Protein AF-A0A972Y959-F1 (afdb_monomer)

Sequence (216 aa):
MSKLRRTAIIASALLSLQPLAFADQSVDIDGTLNKVTIIGSSNTSAKGLLNEADTNIGVVSSTTIRGRTNQTVIVGNNATIASSWLTDANTDIGTIRNSTLNGTTNQTVIVGNNLTRARSIGADAKTKIGTIENSTINGRFDQTIVVGNVVTDARHWFKSATTCIGTIRGQNMGSGGQAVGVGNVSTRTKSGRAFGISTGSIGAKSRSTHIASNGC

Structure (mmCIF, N/CA/C/O backbone):
data_AF-A0A972Y959-F1
#
_entry.id   AF-A0A972Y959-F1
#
loop_
_atom_site.group_PDB
_atom_site.id
_atom_site.type_symbol
_atom_site.label_atom_id
_atom_site.label_alt_id
_atom_site.label_comp_id
_atom_site.label_asym_id
_atom_site.label_entity_id
_atom_site.label_seq_id
_atom_site.pdbx_PDB_ins_code
_atom_site.Cartn_x
_atom_site.Cartn_y
_atom_site.Cartn_z
_atom_site.occupancy
_atom_site.B_iso_or_equiv
_atom_site.auth_seq_id
_atom_site.auth_comp_id
_atom_site.auth_asym_id
_atom_site.auth_atom_id
_atom_site.pdbx_PDB_model_num
ATOM 1 N N . MET A 1 1 ? -19.061 27.395 13.870 1.00 37.16 1 MET A N 1
ATOM 2 C CA . MET A 1 1 ? -19.294 26.035 14.404 1.00 37.16 1 MET A CA 1
ATOM 3 C C . MET A 1 1 ? -20.551 25.457 13.764 1.00 37.16 1 MET A C 1
ATOM 5 O O . MET A 1 1 ? -21.645 25.807 14.180 1.00 37.16 1 MET A O 1
ATOM 9 N N . SER A 1 2 ? -20.416 24.603 12.750 1.00 29.11 2 SER A N 1
ATOM 10 C CA . SER A 1 2 ? -21.527 23.806 12.214 1.00 29.11 2 SER A CA 1
ATOM 11 C C . SER A 1 2 ? -21.128 22.329 12.265 1.00 29.11 2 SER A C 1
ATOM 13 O O . SER A 1 2 ? -20.246 21.874 11.543 1.00 29.11 2 SER A O 1
ATOM 15 N N . LYS A 1 3 ? -21.745 21.586 13.192 1.00 32.22 3 LYS A N 1
ATOM 16 C CA . LYS A 1 3 ? -21.598 20.131 13.324 1.00 32.22 3 LYS A CA 1
ATOM 17 C C . LYS A 1 3 ? -22.309 19.464 12.148 1.00 32.22 3 LYS A C 1
ATOM 19 O O . LYS A 1 3 ? -23.524 19.290 12.168 1.00 32.22 3 LYS A O 1
ATOM 24 N N . LEU A 1 4 ? -21.555 19.094 11.122 1.00 29.42 4 LEU A N 1
ATOM 25 C CA . LEU A 1 4 ? -22.051 18.272 10.026 1.00 29.42 4 LEU A CA 1
ATOM 26 C C . LEU A 1 4 ? -21.968 16.796 10.431 1.00 29.42 4 LEU A C 1
ATOM 28 O O . LEU A 1 4 ? -20.958 16.138 10.219 1.00 29.42 4 LEU A O 1
ATOM 32 N N . ARG A 1 5 ? -23.060 16.259 10.992 1.00 33.66 5 ARG A N 1
ATOM 33 C CA . ARG A 1 5 ? -23.309 14.808 10.992 1.00 33.66 5 ARG A CA 1
ATOM 34 C C . ARG A 1 5 ? -23.582 14.385 9.547 1.00 33.66 5 ARG A C 1
ATOM 36 O O . ARG A 1 5 ? -24.732 14.352 9.120 1.00 33.66 5 ARG A O 1
ATOM 43 N N . ARG A 1 6 ? -22.533 14.142 8.761 1.00 31.77 6 ARG A N 1
ATOM 44 C CA . ARG A 1 6 ? -22.649 13.589 7.407 1.00 31.77 6 ARG A CA 1
ATOM 45 C C . ARG A 1 6 ? -21.965 12.235 7.367 1.00 31.77 6 ARG A C 1
ATOM 47 O O . ARG A 1 6 ? -20.753 12.141 7.515 1.00 31.77 6 ARG A O 1
ATOM 54 N N . THR A 1 7 ? -22.753 11.193 7.133 1.00 32.06 7 THR A N 1
ATOM 55 C CA . THR A 1 7 ? -22.263 9.896 6.672 1.00 32.06 7 THR A CA 1
ATOM 56 C C . THR A 1 7 ? -21.577 10.123 5.322 1.00 32.06 7 THR A C 1
ATOM 58 O O . THR A 1 7 ? -22.242 10.264 4.299 1.00 32.06 7 THR A O 1
ATOM 61 N N . ALA A 1 8 ? -20.252 10.267 5.315 1.00 30.72 8 ALA A N 1
ATOM 62 C CA . ALA A 1 8 ? -19.487 10.499 4.096 1.00 30.72 8 ALA A CA 1
ATOM 63 C C . ALA A 1 8 ? -19.229 9.160 3.389 1.00 30.72 8 ALA A C 1
ATOM 65 O O . ALA A 1 8 ? -18.280 8.446 3.707 1.00 30.72 8 ALA A O 1
ATOM 66 N N . ILE A 1 9 ? -20.087 8.805 2.430 1.00 28.84 9 ILE A N 1
ATOM 67 C CA . ILE A 1 9 ? -19.791 7.752 1.451 1.00 28.84 9 ILE A CA 1
ATOM 68 C C . ILE A 1 9 ? -18.954 8.408 0.348 1.00 28.84 9 ILE A C 1
ATOM 70 O O . ILE A 1 9 ? -19.493 9.029 -0.564 1.00 28.84 9 ILE A O 1
ATOM 74 N N . ILE A 1 10 ? -17.626 8.321 0.449 1.00 35.41 10 ILE A N 1
ATOM 75 C CA . ILE A 1 10 ? -16.727 8.773 -0.621 1.00 35.41 10 ILE A CA 1
ATOM 76 C C . ILE A 1 10 ? -16.604 7.629 -1.635 1.00 35.41 10 ILE A C 1
ATOM 78 O O . ILE A 1 10 ? -15.759 6.746 -1.493 1.00 35.41 10 ILE A O 1
ATOM 82 N N . ALA A 1 11 ? -17.481 7.628 -2.640 1.00 26.08 11 ALA A N 1
ATOM 83 C CA . ALA A 1 11 ? -17.358 6.786 -3.825 1.00 26.08 11 ALA A CA 1
ATOM 84 C C . ALA A 1 11 ? -16.561 7.551 -4.893 1.00 26.08 11 ALA A C 1
ATOM 86 O O . ALA A 1 11 ? -17.093 8.429 -5.566 1.00 26.08 11 ALA A O 1
ATOM 87 N N . SER A 1 12 ? -15.268 7.256 -5.029 1.00 39.72 12 SER A N 1
ATOM 88 C CA . SER A 1 12 ? -14.435 7.824 -6.095 1.00 39.72 12 SER A CA 1
ATOM 89 C C . SER A 1 12 ? -14.448 6.887 -7.305 1.00 39.72 12 SER A C 1
ATOM 91 O O . SER A 1 12 ? -13.739 5.883 -7.314 1.00 39.72 12 SER A O 1
ATOM 93 N N . ALA A 1 13 ? -15.250 7.205 -8.324 1.00 26.48 13 ALA A N 1
ATOM 94 C CA . ALA A 1 13 ? -15.073 6.664 -9.670 1.00 26.48 13 ALA A CA 1
ATOM 95 C C . ALA A 1 13 ? -14.021 7.527 -10.388 1.00 26.48 13 ALA A C 1
ATOM 97 O O . ALA A 1 13 ? -14.195 8.738 -10.512 1.00 26.48 13 ALA A O 1
ATOM 98 N N . LEU A 1 14 ? -12.897 6.928 -10.788 1.00 32.88 14 LEU A N 1
ATOM 99 C CA . LEU A 1 14 ? -11.770 7.649 -11.383 1.00 32.88 14 LEU A CA 1
ATOM 100 C C . LEU A 1 14 ? -12.067 7.957 -12.863 1.00 32.88 14 LEU A C 1
ATOM 102 O O . LEU A 1 14 ? -11.997 7.068 -13.709 1.00 32.88 14 LEU A O 1
ATOM 106 N N . LEU A 1 15 ? -12.383 9.214 -13.180 1.00 29.30 15 LEU A N 1
ATOM 107 C CA . LEU A 1 15 ? -12.209 9.771 -14.524 1.00 29.30 15 LEU A CA 1
ATOM 108 C C . LEU A 1 15 ? -10.807 10.383 -14.591 1.00 29.30 15 LEU A C 1
ATOM 110 O O . LEU A 1 15 ? -10.416 11.163 -13.725 1.00 29.30 15 LEU A O 1
ATOM 114 N N . SER A 1 16 ? -10.036 9.985 -15.598 1.00 42.28 16 SER A N 1
ATOM 115 C CA . SER A 1 16 ? -8.674 10.450 -15.851 1.00 42.28 16 SER A CA 1
ATOM 116 C C . SER A 1 16 ? -8.633 11.959 -16.109 1.00 42.28 16 SER A C 1
ATOM 118 O O . SER A 1 16 ? -9.006 12.381 -17.199 1.00 42.28 16 SER A O 1
ATOM 120 N N . LEU A 1 17 ? -8.147 12.760 -15.159 1.00 27.69 17 LEU A N 1
ATOM 121 C CA . LEU A 1 17 ? -7.708 14.144 -15.376 1.00 27.69 17 LEU A CA 1
ATOM 122 C C . LEU A 1 17 ? -6.740 14.578 -14.259 1.00 27.69 17 LEU A C 1
ATOM 124 O O . LEU A 1 17 ? -7.047 14.381 -13.092 1.00 27.69 17 LEU A O 1
ATOM 128 N N . GLN A 1 18 ? -5.590 15.116 -14.695 1.00 28.62 18 GLN A N 1
ATOM 129 C CA . GLN A 1 18 ? -4.592 16.031 -14.093 1.00 28.62 18 GLN A CA 1
ATOM 130 C C . GLN A 1 18 ? -4.471 16.171 -12.551 1.00 28.62 18 GLN A C 1
ATOM 132 O O . GLN A 1 18 ? -5.470 16.171 -11.840 1.00 28.62 18 GLN A O 1
ATOM 137 N N . PRO A 1 19 ? -3.248 16.391 -12.012 1.00 33.16 19 PRO A N 1
ATOM 138 C CA . PRO A 1 19 ? -3.028 16.563 -10.577 1.00 33.16 19 PRO A CA 1
ATOM 139 C C . PRO A 1 19 ? -3.692 17.853 -10.076 1.00 33.16 19 PRO A C 1
ATOM 141 O O . PRO A 1 19 ? -3.133 18.945 -10.144 1.00 33.16 19 PRO A O 1
ATOM 144 N N . LEU A 1 20 ? -4.909 17.721 -9.556 1.00 29.53 20 LEU A N 1
ATOM 145 C CA . LEU A 1 20 ? -5.524 18.727 -8.706 1.00 29.53 20 LEU A CA 1
ATOM 146 C C . LEU A 1 20 ? -4.767 18.709 -7.377 1.00 29.53 20 LEU A C 1
ATOM 148 O O . LEU A 1 20 ? -4.815 17.727 -6.634 1.00 29.53 20 LEU A O 1
ATOM 152 N N . ALA A 1 21 ? -4.052 19.794 -7.087 1.00 2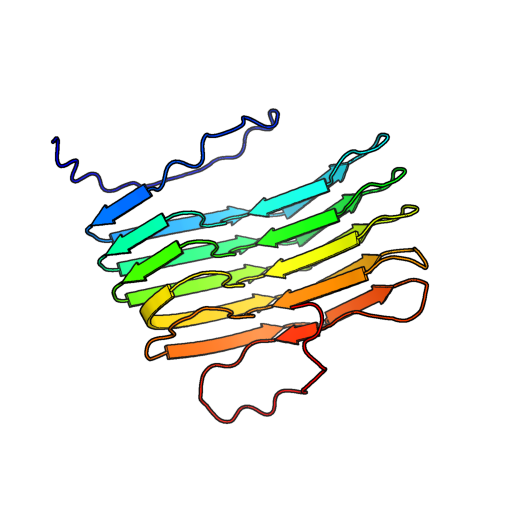8.86 21 ALA A N 1
ATOM 153 C CA . ALA A 1 21 ? -3.529 20.066 -5.759 1.00 28.86 21 ALA A CA 1
ATOM 154 C C . ALA A 1 21 ? -4.721 20.284 -4.815 1.00 28.86 21 ALA A C 1
ATOM 156 O O . ALA A 1 21 ? -5.231 21.394 -4.666 1.00 28.86 21 ALA A O 1
ATOM 157 N N . PHE A 1 22 ? -5.211 19.205 -4.209 1.00 37.06 22 PHE A N 1
ATOM 158 C CA . PHE A 1 22 ? -6.104 19.313 -3.068 1.00 37.06 22 PHE A CA 1
ATOM 159 C C . PHE A 1 22 ? -5.264 19.836 -1.905 1.00 37.06 22 PHE A C 1
ATOM 161 O O . PHE A 1 22 ? -4.300 19.188 -1.498 1.00 37.06 22 PHE A O 1
ATOM 168 N N . ALA A 1 23 ? -5.605 21.021 -1.394 1.00 33.03 23 ALA A N 1
ATOM 169 C CA . ALA A 1 23 ? -5.133 21.449 -0.086 1.00 33.03 23 ALA A CA 1
ATOM 170 C C . ALA A 1 23 ? -5.357 20.290 0.896 1.00 33.03 23 ALA A C 1
ATOM 172 O O . ALA A 1 23 ? -6.438 19.696 0.889 1.00 33.03 23 ALA A O 1
ATOM 173 N N . ASP A 1 24 ? -4.332 19.956 1.682 1.00 42.16 24 ASP A N 1
ATOM 174 C CA . ASP A 1 24 ? -4.338 18.888 2.687 1.00 42.16 24 ASP A CA 1
ATOM 175 C C . ASP A 1 24 ? -5.314 19.266 3.814 1.00 42.16 24 ASP A C 1
ATOM 177 O O . ASP A 1 24 ? -4.938 19.717 4.894 1.00 42.16 24 ASP A O 1
ATOM 181 N N . GLN A 1 25 ? -6.612 19.218 3.515 1.00 55.91 25 GLN A N 1
ATOM 182 C CA . GLN A 1 25 ? -7.664 19.445 4.485 1.00 55.91 25 GLN A CA 1
ATOM 183 C C . GLN A 1 25 ? -7.759 18.191 5.332 1.00 55.91 25 GLN A C 1
ATOM 185 O O . GLN A 1 25 ? -8.144 17.124 4.847 1.00 55.91 25 GLN A O 1
ATOM 190 N N . SER A 1 26 ? -7.418 18.335 6.609 1.00 65.44 26 SER A N 1
ATOM 191 C CA . SER A 1 26 ? -7.663 17.275 7.565 1.00 65.44 26 SER A CA 1
ATOM 192 C C . SER A 1 26 ? -9.166 17.022 7.660 1.00 65.44 26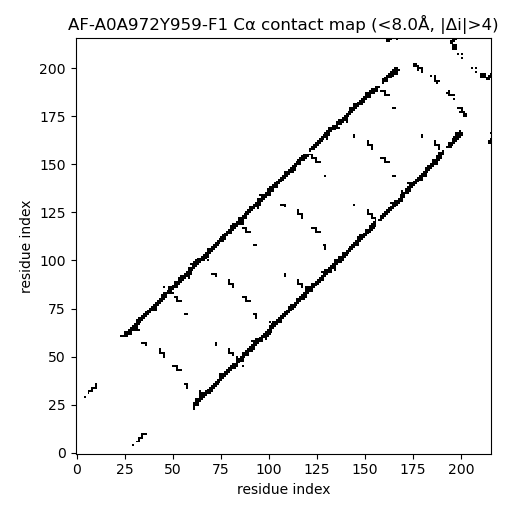 SER A C 1
ATOM 194 O O . SER A 1 26 ? -9.967 17.929 7.896 1.00 65.44 26 SER A O 1
ATOM 196 N N . VAL A 1 27 ? -9.563 15.774 7.424 1.00 80.12 27 VAL A N 1
ATOM 197 C CA . VAL A 1 27 ? -10.962 15.353 7.533 1.00 80.12 27 VAL A CA 1
ATOM 198 C C . VAL A 1 27 ? -11.159 14.753 8.915 1.00 80.12 27 VAL A C 1
ATOM 200 O O . VAL A 1 27 ? -10.460 13.806 9.272 1.00 80.12 27 VAL A O 1
ATOM 203 N N . ASP A 1 28 ? -12.101 15.295 9.687 1.00 85.50 28 ASP A N 1
ATOM 204 C CA . ASP A 1 28 ? -12.493 14.744 10.986 1.00 85.50 28 ASP A CA 1
ATOM 205 C C . ASP A 1 28 ? -13.853 14.042 10.881 1.00 85.50 28 ASP A C 1
ATOM 207 O O . ASP A 1 28 ? -14.823 14.605 10.363 1.00 85.50 28 ASP A O 1
ATOM 211 N N . ILE A 1 29 ? -13.916 12.795 11.343 1.00 84.00 29 ILE A N 1
ATOM 212 C CA . ILE A 1 29 ? -15.098 11.936 11.278 1.00 84.00 29 ILE A CA 1
ATOM 213 C C . ILE A 1 29 ? -15.419 11.434 12.684 1.00 84.00 29 ILE A C 1
ATOM 215 O O . ILE A 1 29 ? -14.795 10.497 13.181 1.00 84.00 29 ILE A O 1
ATOM 219 N N . ASP A 1 30 ? -16.461 11.998 13.289 1.00 85.88 30 ASP A N 1
ATOM 220 C CA . ASP A 1 30 ? -17.045 11.486 14.530 1.00 85.88 30 ASP A CA 1
ATOM 221 C C . ASP A 1 30 ? -18.157 10.474 14.191 1.00 85.88 30 ASP A C 1
ATOM 223 O O . ASP A 1 30 ? -19.322 10.837 13.999 1.00 85.88 30 ASP A O 1
ATOM 227 N N . GLY A 1 31 ? -17.801 9.191 14.061 1.00 85.44 31 GLY A N 1
ATOM 228 C CA . GLY A 1 31 ? -18.740 8.131 13.692 1.00 85.44 31 GLY A CA 1
ATOM 229 C C . GLY A 1 31 ? -18.107 6.942 12.967 1.00 85.44 31 GLY A C 1
ATOM 230 O O . GLY A 1 31 ? -17.039 6.458 13.335 1.00 85.44 31 GLY A O 1
ATOM 231 N N . THR A 1 32 ? -18.812 6.414 11.960 1.00 84.69 32 THR A N 1
ATOM 232 C CA . THR A 1 32 ? -18.346 5.266 11.165 1.00 84.69 32 THR A CA 1
ATOM 233 C C . THR A 1 32 ? -17.901 5.701 9.771 1.00 84.69 32 THR A C 1
ATOM 235 O O . THR A 1 32 ? -18.695 6.283 9.033 1.00 84.69 32 THR A O 1
ATOM 238 N N . LEU A 1 33 ? -16.672 5.353 9.385 1.00 86.50 33 LEU A N 1
ATOM 239 C CA . LEU A 1 33 ? -16.196 5.409 8.004 1.00 86.50 33 LEU A CA 1
ATOM 240 C C . LEU A 1 33 ? -16.269 4.016 7.373 1.00 86.50 33 LEU A C 1
ATOM 242 O O . LEU A 1 33 ? -15.617 3.085 7.843 1.00 86.50 33 LEU A O 1
ATOM 246 N N . ASN A 1 34 ? -16.993 3.901 6.261 1.00 88.25 34 ASN A N 1
ATOM 247 C CA . ASN A 1 34 ? -16.981 2.722 5.397 1.00 88.25 34 ASN A CA 1
ATOM 248 C C . ASN A 1 34 ? -16.434 3.120 4.025 1.00 88.25 34 ASN A C 1
ATOM 250 O O . ASN A 1 34 ? -17.099 3.840 3.281 1.00 88.25 34 ASN A O 1
ATOM 254 N N . LYS A 1 35 ? -15.231 2.655 3.684 1.00 86.69 35 LYS A N 1
ATOM 255 C CA . LYS A 1 35 ? -14.586 2.923 2.395 1.00 86.69 35 LYS A CA 1
ATOM 256 C C . LYS A 1 35 ? -14.405 1.624 1.625 1.00 86.69 35 LYS A C 1
ATOM 258 O O . LYS A 1 35 ? -13.694 0.732 2.080 1.00 86.69 35 LYS A O 1
ATOM 263 N N . VAL A 1 36 ? -15.015 1.546 0.447 1.00 85.81 36 VAL A N 1
ATOM 264 C CA . VAL A 1 36 ? -14.896 0.399 -0.459 1.00 85.81 36 VAL A CA 1
ATOM 265 C C . VAL A 1 36 ? -14.296 0.874 -1.777 1.00 85.81 36 VAL A C 1
ATOM 267 O O . VAL A 1 36 ? -14.751 1.854 -2.361 1.00 85.81 36 VAL A O 1
ATOM 270 N N . THR A 1 37 ? -13.250 0.200 -2.241 1.00 86.94 37 THR A N 1
ATOM 271 C CA . THR A 1 37 ? -12.600 0.470 -3.526 1.00 86.94 37 THR A CA 1
ATOM 272 C C . THR A 1 37 ? -12.402 -0.849 -4.254 1.00 86.94 37 THR A C 1
ATOM 274 O O . THR A 1 37 ? -11.735 -1.736 -3.731 1.00 86.94 37 THR A O 1
ATOM 277 N N . ILE A 1 38 ? -12.984 -0.984 -5.446 1.00 84.62 38 ILE A N 1
ATOM 278 C CA . ILE A 1 38 ? -12.884 -2.192 -6.271 1.00 84.62 38 ILE A CA 1
ATOM 279 C C . ILE A 1 38 ? -12.407 -1.782 -7.662 1.00 84.62 38 ILE A C 1
ATOM 281 O O . ILE A 1 38 ? -13.046 -0.961 -8.316 1.00 84.62 38 ILE A O 1
ATOM 285 N N . ILE A 1 39 ? -11.282 -2.343 -8.103 1.00 82.44 39 ILE A N 1
ATOM 286 C CA . ILE A 1 39 ? -10.671 -2.065 -9.406 1.00 82.44 39 ILE A CA 1
ATOM 287 C C . ILE A 1 39 ? -10.301 -3.389 -10.077 1.00 82.44 39 ILE A C 1
ATOM 289 O O . ILE A 1 39 ? -9.566 -4.194 -9.513 1.00 82.44 39 ILE A O 1
ATOM 293 N N . GLY A 1 40 ? -10.782 -3.618 -11.302 1.00 79.56 40 GLY A N 1
ATOM 294 C CA . GLY A 1 40 ? -10.501 -4.853 -12.041 1.00 79.56 40 GLY A CA 1
ATOM 295 C C . GLY A 1 40 ? -9.028 -4.987 -12.431 1.00 79.56 40 GLY A C 1
ATOM 296 O O . GLY A 1 40 ? -8.380 -5.980 -12.125 1.00 79.56 40 GLY A O 1
ATOM 297 N N . SER A 1 41 ? -8.461 -3.985 -13.092 1.00 81.06 41 SER A N 1
ATOM 298 C CA . SER A 1 41 ? -7.018 -3.870 -13.312 1.00 81.06 41 SER A CA 1
ATOM 299 C C . SER A 1 41 ? -6.652 -2.406 -13.491 1.00 81.06 41 SER A C 1
ATOM 301 O O . SER A 1 41 ? -7.489 -1.606 -13.903 1.00 81.06 41 SER A O 1
ATOM 303 N N . SER A 1 42 ? -5.413 -2.059 -13.167 1.00 81.62 42 SER A N 1
ATOM 304 C CA . SER A 1 42 ? -4.899 -0.697 -13.285 1.00 81.62 42 SER A CA 1
ATOM 305 C C . SER A 1 42 ? -3.540 -0.703 -13.973 1.00 81.62 42 SER A C 1
ATOM 307 O O . SER A 1 42 ? -2.724 -1.605 -13.765 1.00 81.62 42 SER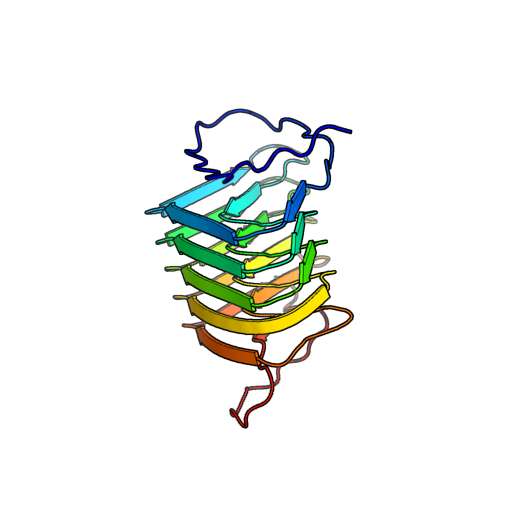 A O 1
ATOM 309 N N . ASN A 1 43 ? -3.313 0.298 -14.817 1.00 82.88 43 ASN A N 1
ATOM 310 C CA . ASN A 1 43 ? -2.043 0.506 -15.489 1.00 82.88 43 ASN A CA 1
ATOM 311 C C . ASN A 1 43 ? -1.722 2.000 -15.514 1.00 82.88 43 ASN A C 1
ATOM 313 O O . ASN A 1 43 ? -2.419 2.777 -16.165 1.00 82.88 43 ASN A O 1
ATOM 317 N N . THR A 1 44 ? -0.657 2.372 -14.816 1.00 84.00 44 THR A N 1
ATOM 318 C CA . THR A 1 44 ? -0.151 3.738 -14.742 1.00 84.00 44 THR A CA 1
ATOM 319 C C . THR A 1 44 ? 1.210 3.782 -15.405 1.00 84.00 44 THR A C 1
ATOM 321 O O . THR A 1 44 ? 2.111 3.007 -15.073 1.00 84.00 44 THR A O 1
ATOM 324 N N . SER A 1 45 ? 1.388 4.714 -16.336 1.00 83.19 45 SER A N 1
ATOM 325 C CA . SER A 1 45 ? 2.671 4.899 -16.999 1.00 83.19 45 SER A CA 1
ATOM 326 C C . SER A 1 45 ? 3.021 6.367 -17.145 1.00 83.19 45 SER A C 1
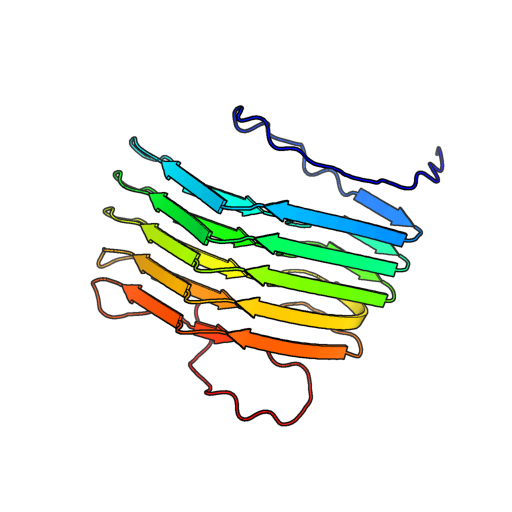ATOM 328 O O . SER A 1 45 ? 2.188 7.142 -17.610 1.00 83.19 45 SER A O 1
ATOM 330 N N . ALA A 1 46 ? 4.268 6.714 -16.840 1.00 77.38 46 ALA A N 1
ATOM 331 C CA . ALA A 1 46 ? 4.816 8.041 -17.088 1.00 77.38 46 ALA A CA 1
ATOM 332 C C . ALA A 1 46 ? 5.910 7.990 -18.163 1.00 77.38 46 ALA A C 1
ATOM 334 O O . ALA A 1 46 ? 6.785 7.111 -18.170 1.00 77.38 46 ALA A O 1
ATOM 335 N N . LYS A 1 47 ? 5.842 8.957 -19.083 1.00 69.38 47 LYS A N 1
ATOM 336 C CA . LYS A 1 47 ? 6.843 9.228 -20.121 1.00 69.38 47 LYS A CA 1
ATOM 337 C C . LYS A 1 47 ? 7.174 10.724 -20.112 1.00 69.38 47 LYS A C 1
ATOM 339 O O . LYS A 1 47 ? 6.279 11.533 -19.895 1.00 69.38 47 LYS A O 1
ATOM 344 N N . GLY A 1 48 ? 8.430 11.087 -20.352 1.00 58.22 48 GLY A N 1
ATOM 345 C CA . GLY A 1 48 ? 8.930 12.468 -20.290 1.00 58.22 48 GLY A CA 1
ATOM 346 C C . GLY A 1 48 ? 9.908 12.710 -19.134 1.00 58.22 48 GLY A C 1
ATOM 347 O O . GLY A 1 48 ? 9.962 11.936 -18.182 1.00 58.22 48 GLY A O 1
ATOM 348 N N . LEU A 1 49 ? 10.736 13.746 -19.267 1.00 64.81 49 LEU A N 1
ATOM 349 C CA . LEU A 1 49 ? 11.772 14.114 -18.298 1.00 64.81 49 LEU A CA 1
ATOM 350 C C . LEU A 1 49 ? 11.125 14.590 -16.984 1.00 64.81 49 LEU A C 1
ATOM 352 O O . LEU A 1 49 ? 10.251 15.448 -17.042 1.00 64.81 49 LEU A O 1
ATOM 356 N N . LEU A 1 50 ? 11.571 14.060 -15.835 1.00 67.69 50 LEU A N 1
ATOM 357 C CA . LEU A 1 50 ? 11.115 14.464 -14.488 1.00 67.69 50 LEU A CA 1
ATOM 358 C C . LEU A 1 50 ? 9.613 14.237 -14.195 1.00 67.69 50 LEU A C 1
ATOM 360 O O . LEU A 1 50 ? 9.024 14.956 -13.395 1.00 67.69 50 LEU A O 1
ATOM 364 N N . ASN A 1 51 ? 8.983 13.245 -14.831 1.00 70.00 51 ASN A N 1
ATOM 365 C CA . ASN A 1 51 ? 7.598 12.848 -14.540 1.00 70.00 51 ASN A CA 1
ATOM 366 C C . ASN A 1 51 ? 7.529 11.663 -13.569 1.00 70.00 51 ASN A C 1
ATOM 368 O O . ASN A 1 51 ? 8.332 10.749 -13.665 1.00 70.00 51 ASN A O 1
ATOM 372 N N . GLU A 1 52 ? 6.520 11.594 -12.709 1.00 81.50 52 GLU A N 1
ATOM 373 C CA . GLU A 1 52 ? 6.340 10.470 -11.777 1.00 81.50 52 GLU A CA 1
ATOM 374 C C . GLU A 1 52 ? 5.184 9.568 -12.225 1.00 81.50 52 GLU A C 1
ATOM 376 O O . GLU A 1 52 ? 4.166 10.035 -12.746 1.00 81.50 52 GLU A O 1
ATOM 381 N N . ALA A 1 53 ? 5.357 8.251 -12.082 1.00 84.12 53 ALA A N 1
ATOM 382 C CA . ALA A 1 53 ? 4.282 7.285 -12.278 1.00 84.12 53 ALA A CA 1
ATOM 383 C C . ALA A 1 53 ? 3.751 6.857 -10.911 1.00 84.12 53 ALA A C 1
ATOM 385 O O . ALA A 1 53 ? 4.307 5.947 -10.297 1.00 84.12 53 ALA A O 1
ATOM 386 N N . ASP A 1 54 ? 2.653 7.472 -10.476 1.00 86.75 54 ASP A N 1
ATOM 387 C CA . ASP A 1 54 ? 2.066 7.205 -9.165 1.00 86.75 54 ASP A CA 1
ATOM 388 C C . ASP A 1 54 ? 0.692 6.551 -9.269 1.00 86.75 54 ASP A C 1
ATOM 390 O O . ASP A 1 54 ? -0.265 7.114 -9.804 1.00 86.75 54 ASP A O 1
ATOM 394 N N . THR A 1 55 ? 0.572 5.366 -8.681 1.00 86.06 55 THR A N 1
ATOM 395 C CA . THR A 1 55 ? -0.704 4.679 -8.500 1.00 86.06 55 THR A CA 1
ATOM 396 C C . THR A 1 55 ? -1.116 4.757 -7.040 1.00 86.06 55 THR A C 1
ATOM 398 O O . THR A 1 55 ? -0.494 4.130 -6.190 1.00 86.06 55 THR A O 1
ATOM 401 N N . ASN A 1 56 ? -2.206 5.468 -6.754 1.00 90.19 56 ASN A N 1
ATOM 402 C CA . ASN A 1 56 ? -2.785 5.584 -5.416 1.00 90.19 56 ASN A CA 1
ATOM 403 C C . ASN A 1 56 ? -4.210 5.018 -5.417 1.00 90.19 56 ASN A C 1
ATOM 405 O O . ASN A 1 56 ? -5.137 5.661 -5.907 1.00 90.19 56 ASN A O 1
ATOM 409 N N . ILE A 1 57 ? -4.409 3.817 -4.868 1.00 86.75 57 ILE A N 1
ATOM 410 C CA . ILE A 1 57 ? -5.711 3.135 -4.871 1.00 86.75 57 ILE A CA 1
ATOM 411 C C . ILE A 1 57 ? -6.200 2.931 -3.445 1.00 86.75 57 ILE A C 1
ATOM 413 O O . ILE A 1 57 ? -5.552 2.284 -2.627 1.00 86.75 57 ILE A O 1
ATOM 417 N N . GLY A 1 58 ? -7.387 3.455 -3.145 1.00 87.50 58 GLY A N 1
ATOM 418 C CA . GLY A 1 58 ? -8.027 3.251 -1.848 1.00 87.50 58 GLY A CA 1
ATOM 419 C C . GLY A 1 58 ? -7.289 3.903 -0.675 1.00 87.50 58 GLY A C 1
ATOM 420 O O . GLY A 1 58 ? -7.658 3.634 0.460 1.00 87.50 58 GLY A O 1
ATOM 421 N N . VAL A 1 59 ? -6.302 4.768 -0.925 1.00 87.00 59 VAL A N 1
ATOM 422 C CA . VAL A 1 59 ? -5.472 5.425 0.098 1.00 87.00 59 VAL A CA 1
ATOM 423 C C . VAL A 1 59 ? -6.318 6.282 1.041 1.00 87.00 59 VAL A C 1
ATOM 425 O O . VAL A 1 59 ? -7.237 6.979 0.605 1.00 87.00 59 VAL A O 1
ATOM 428 N N . VAL A 1 60 ? -6.024 6.228 2.337 1.00 86.38 60 VAL A N 1
ATOM 429 C CA . VAL A 1 60 ? -6.556 7.140 3.359 1.00 86.38 60 VAL A CA 1
ATOM 430 C C . VAL A 1 60 ? -5.400 8.003 3.851 1.00 86.38 60 VAL A C 1
ATOM 432 O O . VAL A 1 60 ? -4.357 7.481 4.235 1.00 86.38 60 VAL A O 1
ATOM 435 N N . SER A 1 61 ? -5.568 9.321 3.817 1.00 88.75 61 SER A N 1
ATOM 436 C CA . SER A 1 61 ? -4.544 10.264 4.264 1.00 88.75 61 SER A CA 1
ATOM 437 C C . SER A 1 61 ? -5.143 11.354 5.120 1.00 88.75 61 SER A C 1
ATOM 439 O O . SER A 1 61 ? -6.285 11.745 4.884 1.00 88.75 61 SER A O 1
ATOM 441 N N . SER A 1 62 ? -4.347 11.873 6.056 1.00 87.00 62 SER A N 1
ATOM 442 C CA . SER A 1 62 ? -4.635 13.131 6.755 1.00 87.00 62 SER A CA 1
ATOM 443 C C . SER A 1 62 ? -6.023 13.134 7.407 1.00 87.00 62 SER A C 1
ATOM 445 O O . SER A 1 62 ? -6.719 14.144 7.436 1.00 87.00 62 SER A O 1
ATOM 447 N N . THR A 1 63 ? -6.473 11.972 7.888 1.00 83.19 63 THR A N 1
ATOM 448 C CA . THR A 1 63 ? -7.835 11.783 8.398 1.00 83.19 63 THR A CA 1
ATOM 449 C C . THR A 1 63 ? -7.796 11.484 9.891 1.00 83.19 63 THR A C 1
ATOM 451 O O . THR A 1 63 ? -7.033 10.630 10.343 1.00 83.19 63 THR A O 1
ATOM 454 N N . THR A 1 64 ? -8.646 12.153 10.664 1.00 88.88 64 THR A N 1
ATOM 455 C CA . THR A 1 64 ? -8.955 11.773 12.045 1.00 88.88 64 THR A CA 1
ATOM 456 C C . THR A 1 64 ? -10.322 11.105 12.082 1.00 88.88 64 THR A C 1
ATOM 458 O O . THR A 1 64 ? -11.290 11.625 11.539 1.00 88.88 64 THR A O 1
ATOM 461 N N . ILE A 1 65 ? -10.405 9.926 12.693 1.00 85.38 65 ILE A N 1
ATOM 462 C CA . ILE A 1 65 ? -11.652 9.170 12.823 1.00 85.38 65 ILE A CA 1
ATOM 463 C C . ILE A 1 65 ? -11.827 8.785 14.283 1.00 85.38 65 ILE A C 1
ATOM 465 O O . ILE A 1 65 ? -10.944 8.163 14.873 1.00 85.38 65 ILE A O 1
ATOM 469 N N . ARG A 1 66 ? -12.976 9.131 14.862 1.00 88.19 66 ARG A N 1
ATOM 470 C CA . ARG A 1 66 ? -13.397 8.719 16.203 1.00 88.19 66 ARG A CA 1
ATOM 471 C C . ARG A 1 66 ? -14.620 7.818 16.082 1.00 88.19 66 ARG A C 1
ATOM 473 O O . ARG A 1 66 ? -15.734 8.293 15.880 1.00 88.19 66 ARG A O 1
ATOM 480 N N . GLY A 1 67 ? -14.410 6.511 16.190 1.00 88.00 67 GLY A N 1
ATOM 481 C CA . GLY A 1 67 ? -15.455 5.498 16.093 1.00 88.00 67 GLY A CA 1
ATOM 482 C C . GLY A 1 67 ? -14.990 4.257 15.336 1.00 88.00 67 GLY A C 1
ATOM 483 O O . GLY A 1 67 ? -14.016 3.612 15.726 1.00 88.00 67 GLY A O 1
ATOM 484 N N . ARG A 1 68 ? -15.716 3.872 14.284 1.00 87.19 68 ARG A N 1
ATOM 485 C CA . ARG A 1 68 ? -15.420 2.654 13.516 1.00 87.19 68 ARG A CA 1
ATOM 486 C C . ARG A 1 68 ? -14.906 2.986 12.121 1.00 87.19 68 ARG A C 1
ATOM 488 O O . ARG A 1 68 ? -15.539 3.735 11.392 1.00 87.19 68 ARG A O 1
ATOM 495 N N . THR A 1 69 ? -13.828 2.337 11.710 1.00 88.88 69 THR A N 1
ATOM 496 C CA . THR A 1 69 ? -13.315 2.393 10.340 1.00 88.88 69 THR A CA 1
ATOM 497 C C . THR A 1 69 ? -13.383 1.006 9.725 1.00 88.88 69 THR A C 1
ATOM 499 O O . THR A 1 69 ? -12.841 0.054 10.280 1.00 88.88 69 THR A O 1
ATOM 502 N N . ASN A 1 70 ? -14.033 0.880 8.573 1.00 90.62 70 ASN A N 1
ATOM 503 C CA . ASN A 1 70 ? -13.959 -0.303 7.726 1.00 90.62 70 ASN A CA 1
ATOM 504 C C . ASN A 1 70 ? -13.448 0.125 6.349 1.00 90.62 70 ASN A C 1
ATOM 506 O O . ASN A 1 70 ? -14.109 0.885 5.640 1.00 90.62 70 ASN A O 1
ATOM 510 N N . GLN A 1 71 ? -12.280 -0.372 5.965 1.00 91.56 71 GLN A N 1
ATOM 511 C CA . GLN A 1 71 ? -11.700 -0.141 4.650 1.00 91.56 71 GLN A CA 1
ATOM 512 C C . GLN A 1 71 ? -11.581 -1.472 3.917 1.00 91.56 71 GLN A C 1
ATOM 514 O O . GLN A 1 71 ? -10.989 -2.421 4.425 1.00 91.56 71 GLN A O 1
ATOM 519 N N . THR A 1 72 ? -12.134 -1.546 2.715 1.00 91.81 72 THR A N 1
ATOM 520 C CA . THR A 1 72 ? -12.007 -2.702 1.826 1.00 91.81 72 THR A CA 1
ATOM 521 C C . THR A 1 72 ? -11.471 -2.233 0.486 1.00 91.81 72 THR A C 1
ATOM 523 O O . THR A 1 72 ? -12.088 -1.400 -0.177 1.00 91.81 72 THR A O 1
ATOM 526 N N . VAL A 1 73 ? -10.316 -2.755 0.090 1.00 91.81 73 VAL A N 1
ATOM 527 C CA . VAL A 1 73 ? -9.676 -2.452 -1.190 1.00 91.81 73 VAL A CA 1
ATOM 528 C C . VAL A 1 73 ? -9.438 -3.758 -1.925 1.00 91.81 73 VAL A C 1
ATOM 530 O O . VAL A 1 73 ? -8.732 -4.627 -1.426 1.00 91.81 73 VAL A O 1
ATOM 533 N N . ILE A 1 74 ? -10.034 -3.896 -3.103 1.00 88.25 74 ILE A N 1
ATOM 534 C CA . ILE A 1 74 ? -9.882 -5.059 -3.970 1.00 88.25 74 ILE A CA 1
ATOM 535 C C . ILE A 1 74 ? -9.364 -4.564 -5.312 1.00 88.25 74 ILE A C 1
ATOM 537 O O . ILE A 1 74 ? -10.010 -3.764 -5.985 1.00 88.25 74 ILE A O 1
ATOM 541 N N . VAL A 1 75 ? -8.190 -5.036 -5.700 1.00 86.81 75 VAL A N 1
ATOM 542 C CA . VAL A 1 75 ? -7.559 -4.719 -6.977 1.00 86.81 75 VAL A CA 1
ATOM 543 C C . VAL A 1 75 ? -7.225 -6.034 -7.659 1.00 86.81 75 VAL A C 1
ATOM 545 O O . VAL A 1 75 ? -6.657 -6.919 -7.026 1.00 86.81 75 VAL A O 1
ATOM 548 N N . GLY A 1 76 ? -7.550 -6.193 -8.939 1.00 87.38 76 GLY A N 1
ATOM 549 C CA . GLY A 1 76 ? -6.973 -7.286 -9.720 1.00 87.38 76 GLY A CA 1
ATOM 550 C C . GLY A 1 76 ? -5.500 -7.005 -10.018 1.00 87.38 76 GLY A C 1
ATOM 551 O O . GLY A 1 76 ? -4.714 -6.724 -9.113 1.00 87.38 76 GLY A O 1
ATOM 552 N N . ASN A 1 77 ? -5.088 -7.083 -11.280 1.00 88.75 77 ASN A N 1
ATOM 553 C CA . ASN A 1 77 ? -3.686 -6.838 -11.617 1.00 88.75 77 ASN A CA 1
ATOM 554 C C . ASN A 1 77 ? -3.377 -5.336 -11.666 1.00 88.75 77 ASN A C 1
ATOM 556 O O . ASN A 1 77 ? -4.149 -4.548 -12.213 1.00 88.75 77 ASN A O 1
ATOM 560 N N . ASN A 1 78 ? -2.221 -4.944 -11.135 1.00 89.31 78 ASN A N 1
ATOM 561 C CA . ASN A 1 78 ? -1.737 -3.570 -11.179 1.00 89.31 78 ASN A CA 1
ATOM 562 C C . ASN A 1 78 ? -0.339 -3.487 -11.794 1.00 89.31 78 ASN A C 1
ATOM 564 O O . ASN A 1 78 ? 0.552 -4.255 -11.428 1.00 89.31 78 ASN A O 1
ATOM 568 N N . ALA A 1 79 ? -0.136 -2.503 -12.667 1.00 88.62 79 ALA A N 1
ATOM 569 C CA . ALA A 1 79 ? 1.171 -2.152 -13.197 1.00 88.62 79 ALA A CA 1
ATOM 570 C C . ALA A 1 79 ? 1.422 -0.642 -13.086 1.00 88.62 79 ALA A C 1
ATOM 572 O O . ALA A 1 79 ? 0.621 0.157 -13.559 1.00 88.62 79 ALA A O 1
ATOM 573 N N . THR A 1 80 ? 2.565 -0.262 -12.523 1.00 87.12 80 THR A N 1
ATOM 574 C CA . THR A 1 80 ? 3.041 1.122 -12.453 1.00 87.12 80 THR A CA 1
ATOM 575 C C . THR A 1 80 ? 4.436 1.192 -13.053 1.00 87.12 80 THR A C 1
ATOM 577 O O . THR A 1 80 ? 5.364 0.542 -12.564 1.00 87.12 80 THR A O 1
ATOM 580 N N . ILE A 1 81 ? 4.593 1.917 -14.159 1.00 87.06 81 ILE A N 1
ATOM 581 C CA . ILE A 1 81 ? 5.829 1.898 -14.945 1.00 87.06 81 ILE A CA 1
ATOM 582 C C . ILE A 1 81 ? 6.299 3.317 -15.270 1.00 87.06 81 ILE A C 1
ATOM 584 O O . ILE A 1 81 ? 5.680 4.030 -16.058 1.00 87.06 81 ILE A O 1
ATOM 588 N N . ALA A 1 82 ? 7.480 3.668 -14.770 1.00 83.88 82 ALA A N 1
ATOM 589 C CA . ALA A 1 82 ? 8.209 4.870 -15.156 1.00 83.88 82 ALA A CA 1
ATOM 590 C C . ALA A 1 82 ? 9.361 4.499 -16.103 1.00 83.88 82 ALA A C 1
ATOM 592 O O . ALA A 1 82 ? 10.160 3.597 -15.823 1.00 83.88 82 ALA A O 1
ATOM 593 N N . SER A 1 83 ? 9.415 5.137 -17.277 1.00 79.75 83 SER A N 1
ATOM 594 C CA . SER A 1 83 ? 10.353 4.760 -18.354 1.00 79.75 83 SER A CA 1
ATOM 595 C C . SER A 1 83 ? 11.235 5.904 -18.868 1.00 79.75 83 SER A C 1
ATOM 597 O O . SER A 1 83 ? 11.806 5.770 -19.945 1.00 79.75 83 SER A O 1
ATOM 599 N N . SER A 1 84 ? 1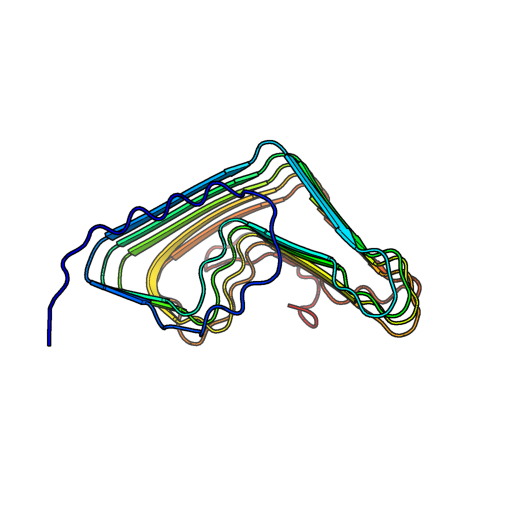1.340 7.033 -18.161 1.00 70.44 84 SER A N 1
ATOM 600 C CA . SER A 1 84 ? 12.026 8.250 -18.654 1.00 70.44 84 SER A CA 1
ATOM 601 C C . SER A 1 84 ? 13.056 8.805 -17.673 1.00 70.44 84 SER A C 1
ATOM 603 O O . SER A 1 84 ? 13.049 8.421 -16.516 1.00 70.44 84 SER A O 1
ATOM 605 N N . TRP A 1 85 ? 13.984 9.665 -18.096 1.00 67.69 85 TRP A N 1
ATOM 606 C CA . TRP A 1 85 ? 15.101 10.149 -17.258 1.00 67.69 85 TRP A CA 1
ATOM 607 C C . TRP A 1 85 ? 14.629 10.783 -15.938 1.00 67.69 85 TRP A C 1
ATOM 609 O O . TRP A 1 85 ? 13.776 11.667 -15.979 1.00 67.69 85 TRP A O 1
ATOM 619 N N . LEU A 1 86 ? 15.190 10.328 -14.802 1.00 69.00 86 LEU A N 1
ATOM 620 C CA . LEU A 1 86 ? 14.883 10.829 -13.452 1.00 69.00 86 LEU A CA 1
ATOM 621 C C . LEU A 1 86 ? 13.384 10.725 -13.090 1.00 69.00 86 LEU A C 1
ATOM 623 O O . LEU A 1 86 ? 12.770 11.723 -12.733 1.00 69.00 86 LEU A O 1
ATOM 627 N N . THR A 1 87 ? 12.782 9.537 -13.253 1.00 72.62 87 THR A N 1
ATOM 628 C CA . THR A 1 87 ? 11.334 9.318 -13.036 1.00 72.62 87 THR A CA 1
ATOM 629 C C . THR A 1 87 ? 11.033 8.162 -12.097 1.00 72.62 87 THR A C 1
ATOM 631 O O . THR A 1 87 ? 11.346 7.017 -12.425 1.00 72.62 87 THR A O 1
ATOM 634 N N . ASP A 1 88 ? 10.378 8.440 -10.974 1.00 84.62 88 ASP A N 1
ATOM 635 C CA . ASP A 1 88 ? 10.035 7.423 -9.981 1.00 84.62 88 ASP A CA 1
ATOM 636 C C . ASP A 1 88 ? 8.754 6.666 -10.350 1.00 84.62 88 ASP A C 1
ATOM 638 O O . ASP A 1 88 ? 7.880 7.161 -11.070 1.00 84.62 88 ASP A O 1
ATOM 642 N N . ALA A 1 89 ? 8.661 5.426 -9.871 1.00 85.00 89 ALA A N 1
ATOM 643 C CA . ALA A 1 89 ? 7.462 4.604 -9.986 1.00 85.00 89 ALA A CA 1
ATOM 644 C C . ALA A 1 89 ? 6.978 4.208 -8.591 1.00 85.00 89 ALA A C 1
ATOM 646 O O . ALA A 1 89 ? 7.632 3.400 -7.924 1.00 85.00 89 ALA A O 1
ATOM 647 N N . ASN A 1 90 ? 5.815 4.712 -8.179 1.00 89.69 90 ASN A N 1
ATOM 648 C CA . ASN A 1 90 ? 5.257 4.447 -6.858 1.00 89.69 90 ASN A CA 1
ATOM 649 C C . ASN A 1 90 ? 3.866 3.825 -6.948 1.00 89.69 90 ASN A C 1
ATOM 651 O O . ASN A 1 90 ? 2.991 4.270 -7.689 1.00 89.69 90 ASN A O 1
ATOM 655 N N . THR A 1 91 ? 3.642 2.793 -6.148 1.00 89.44 91 THR A N 1
ATOM 656 C CA . THR A 1 91 ? 2.351 2.126 -6.024 1.00 89.44 91 THR A CA 1
ATOM 657 C C . THR A 1 91 ? 1.958 2.045 -4.563 1.00 89.44 91 THR A C 1
ATOM 659 O O . THR A 1 91 ? 2.593 1.319 -3.806 1.00 89.44 91 THR A O 1
ATOM 662 N N . ASP A 1 92 ? 0.857 2.695 -4.211 1.00 92.19 92 ASP A N 1
ATOM 663 C CA . ASP A 1 92 ? 0.245 2.674 -2.890 1.00 92.19 92 ASP A CA 1
ATOM 664 C C . ASP A 1 92 ? -1.187 2.128 -3.005 1.00 92.19 92 ASP A C 1
ATOM 666 O O . ASP A 1 92 ? -2.071 2.747 -3.604 1.00 92.19 92 ASP A O 1
ATOM 670 N N . ILE 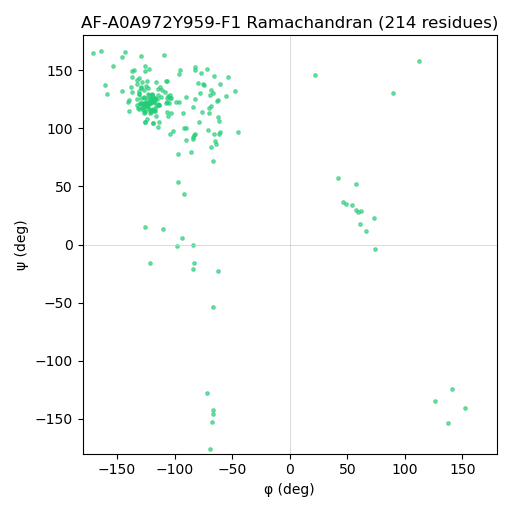A 1 93 ? -1.438 0.953 -2.424 1.00 91.94 93 ILE A N 1
ATOM 671 C CA . ILE A 1 93 ? -2.758 0.306 -2.438 1.00 91.94 93 ILE A CA 1
ATOM 672 C C . ILE A 1 93 ? -3.233 0.063 -1.012 1.00 91.94 93 ILE A C 1
ATOM 674 O O . ILE A 1 93 ? -2.587 -0.640 -0.239 1.00 91.94 93 ILE A O 1
ATOM 678 N N . GLY A 1 94 ? -4.389 0.627 -0.667 1.00 91.00 94 GLY A N 1
ATOM 679 C CA . GLY A 1 94 ? -4.977 0.496 0.663 1.00 91.00 94 GLY A CA 1
ATOM 680 C C . GLY A 1 94 ? -4.063 1.026 1.764 1.00 91.00 94 GLY A C 1
ATOM 681 O O . GLY A 1 94 ? -4.103 0.525 2.879 1.00 91.00 94 GLY A O 1
ATOM 682 N N . THR A 1 95 ? -3.205 1.998 1.465 1.00 90.62 95 THR A N 1
ATOM 683 C CA . THR A 1 95 ? -2.324 2.587 2.472 1.00 90.62 95 THR A CA 1
ATOM 684 C C . THR A 1 95 ? -3.101 3.563 3.357 1.00 90.62 95 THR A C 1
ATOM 686 O O . THR A 1 95 ? -4.058 4.207 2.913 1.00 90.62 95 THR A O 1
ATOM 689 N N . ILE A 1 96 ? -2.709 3.655 4.626 1.00 88.12 96 ILE A N 1
ATOM 690 C CA . ILE A 1 96 ? -3.188 4.666 5.574 1.00 88.12 96 ILE A CA 1
ATOM 691 C C . ILE A 1 96 ? -1.978 5.496 5.997 1.00 88.12 96 ILE A C 1
ATOM 693 O O . ILE A 1 96 ? -0.978 4.943 6.456 1.00 88.12 96 ILE A O 1
ATOM 697 N N . ARG A 1 97 ? -2.047 6.818 5.844 1.00 90.50 97 ARG A N 1
ATOM 698 C CA . ARG A 1 97 ? -0.939 7.721 6.181 1.00 90.50 97 ARG A CA 1
ATOM 699 C C . ARG A 1 97 ? -1.392 8.977 6.908 1.00 90.50 97 ARG A C 1
ATOM 701 O O . ARG A 1 97 ? -2.500 9.455 6.675 1.00 90.50 97 ARG A O 1
ATOM 708 N N . ASN A 1 98 ? -0.537 9.517 7.775 1.00 89.62 98 ASN A N 1
ATOM 709 C CA . ASN A 1 98 ? -0.769 10.779 8.493 1.00 89.62 98 ASN A CA 1
ATOM 710 C C . ASN A 1 98 ? -2.156 10.850 9.162 1.00 89.62 98 ASN A C 1
ATOM 712 O O . ASN A 1 98 ? -2.809 11.889 9.146 1.00 89.62 98 ASN A O 1
ATOM 716 N N . SER A 1 99 ? -2.662 9.722 9.663 1.00 88.00 99 SER A N 1
ATOM 717 C CA . SER A 1 99 ? -4.050 9.598 10.112 1.00 88.00 99 SER A CA 1
ATOM 718 C C . SER A 1 99 ? -4.126 9.181 11.576 1.00 88.00 99 SER A C 1
ATOM 720 O O . SER A 1 99 ? -3.251 8.488 12.093 1.00 88.00 99 SER A O 1
ATOM 722 N N . THR A 1 100 ? -5.195 9.586 12.254 1.00 90.50 100 THR A N 1
ATOM 723 C CA . THR A 1 100 ? -5.481 9.180 13.633 1.00 90.50 100 THR A CA 1
ATOM 724 C C . THR A 1 100 ? -6.785 8.399 13.665 1.00 90.50 100 THR A C 1
ATOM 726 O O . THR A 1 100 ? -7.844 8.938 13.360 1.00 90.50 100 THR A O 1
ATOM 729 N N . LEU A 1 1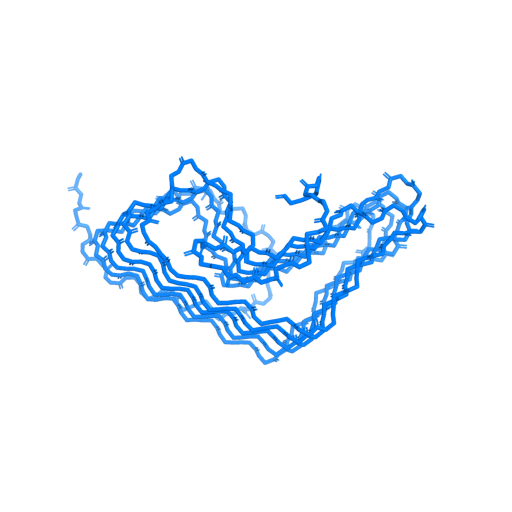01 ? -6.717 7.129 14.050 1.00 88.25 101 LEU A N 1
ATOM 730 C CA . LEU A 1 101 ? -7.861 6.228 14.130 1.00 88.25 101 LEU A CA 1
ATOM 731 C C . LEU A 1 101 ? -8.111 5.875 15.596 1.00 88.25 101 LEU A C 1
ATOM 733 O O . LEU A 1 101 ? -7.378 5.092 16.193 1.00 88.25 101 LEU A O 1
ATOM 737 N N . ASN A 1 102 ? -9.149 6.461 16.178 1.00 89.12 102 ASN A N 1
ATOM 738 C CA . ASN A 1 102 ? -9.555 6.234 17.559 1.00 89.12 102 ASN A CA 1
ATOM 739 C C . ASN A 1 102 ? -10.811 5.352 17.574 1.00 89.12 102 ASN A C 1
ATOM 741 O O . ASN A 1 102 ? -11.882 5.803 17.173 1.00 89.12 102 ASN A O 1
ATOM 745 N N . GLY A 1 103 ? -10.696 4.109 18.038 1.00 88.69 103 GLY A N 1
ATOM 746 C CA . GLY A 1 103 ? -11.792 3.142 18.117 1.00 88.69 103 GLY A CA 1
ATOM 747 C C . GLY A 1 103 ? -11.467 1.819 17.422 1.00 88.69 103 GLY A C 1
ATOM 748 O O . GLY A 1 103 ? -10.402 1.254 17.642 1.00 88.69 103 GLY A O 1
ATOM 749 N N . THR A 1 104 ? -12.395 1.274 16.631 1.00 89.75 104 THR A N 1
ATOM 750 C CA . THR A 1 104 ? -12.191 -0.017 15.940 1.00 89.75 104 THR A CA 1
ATOM 751 C C . THR A 1 104 ? -11.887 0.204 14.469 1.00 89.75 104 THR A C 1
ATOM 753 O O . THR A 1 104 ? -12.686 0.815 13.765 1.00 89.75 104 THR A O 1
ATOM 756 N N . THR A 1 105 ? -10.786 -0.349 13.980 1.00 89.94 105 THR A N 1
ATOM 757 C CA . THR A 1 105 ? -10.385 -0.269 12.575 1.00 89.94 105 THR A CA 1
ATOM 758 C C . THR A 1 105 ? -10.243 -1.665 11.993 1.00 89.94 105 THR A C 1
ATOM 760 O O . THR A 1 105 ? -9.484 -2.476 12.510 1.00 89.94 105 THR A O 1
ATOM 763 N N . ASN A 1 106 ? -10.948 -1.920 10.894 1.00 91.50 106 ASN A N 1
ATOM 764 C CA . ASN A 1 106 ? -10.814 -3.128 10.094 1.00 91.50 106 ASN A CA 1
ATOM 765 C C . ASN A 1 106 ? -10.348 -2.738 8.700 1.00 91.50 106 ASN A C 1
ATOM 767 O O . ASN A 1 106 ? -10.989 -1.921 8.031 1.00 91.50 106 ASN A O 1
ATOM 771 N N . GLN A 1 107 ? -9.260 -3.342 8.251 1.00 91.81 107 GLN A N 1
ATOM 772 C CA . GLN A 1 107 ? -8.731 -3.126 6.919 1.00 91.81 107 GLN A CA 1
ATOM 773 C C . GLN A 1 107 ? -8.608 -4.457 6.181 1.00 91.81 107 GLN A C 1
ATOM 775 O O . GLN A 1 107 ? -7.977 -5.396 6.652 1.00 91.81 107 GLN A O 1
ATOM 780 N N . THR A 1 108 ? -9.205 -4.530 4.999 1.00 92.69 108 THR A N 1
ATOM 781 C CA . THR A 1 108 ? -9.071 -5.662 4.083 1.00 92.69 108 THR A CA 1
ATOM 782 C C . THR A 1 108 ? -8.491 -5.167 2.769 1.00 92.69 108 THR A C 1
ATOM 784 O O . THR A 1 108 ? -9.071 -4.285 2.134 1.00 92.69 108 THR A O 1
ATOM 787 N N . VAL A 1 109 ? -7.352 -5.721 2.363 1.00 93.25 109 VAL A N 1
ATOM 788 C CA . VAL A 1 109 ? -6.687 -5.386 1.100 1.00 93.25 109 VAL A CA 1
ATOM 789 C C . VAL A 1 109 ? -6.420 -6.668 0.325 1.00 93.25 109 VAL A C 1
ATOM 791 O O . VAL A 1 109 ? -5.659 -7.520 0.770 1.00 93.25 109 VAL A O 1
ATOM 794 N N . ILE A 1 110 ? -7.047 -6.805 -0.837 1.00 90.44 110 ILE A N 1
ATOM 795 C CA . ILE A 1 110 ? -6.853 -7.932 -1.747 1.00 90.44 110 ILE A CA 1
ATOM 796 C C . ILE A 1 110 ? -6.301 -7.377 -3.052 1.00 90.44 110 ILE A C 1
ATOM 798 O O . ILE A 1 110 ? -6.910 -6.504 -3.666 1.00 90.44 110 ILE A O 1
ATOM 802 N N . VAL A 1 111 ? -5.143 -7.869 -3.470 1.00 89.44 111 VAL A N 1
ATOM 803 C CA . VAL A 1 111 ? -4.473 -7.442 -4.697 1.00 89.44 111 VAL A CA 1
ATOM 804 C C . VAL A 1 111 ? -4.113 -8.675 -5.514 1.00 89.44 111 VAL A C 1
ATOM 806 O O . VAL A 1 111 ? -3.591 -9.650 -4.976 1.00 89.44 111 VAL A O 1
ATOM 809 N N . GLY A 1 112 ? -4.371 -8.636 -6.820 1.00 89.12 112 GLY A N 1
ATOM 810 C CA . GLY A 1 112 ? -3.840 -9.608 -7.771 1.00 89.12 112 GLY A CA 1
ATOM 811 C C . GLY A 1 112 ? -2.319 -9.485 -7.904 1.00 89.12 112 GLY A C 1
ATOM 812 O O . GLY A 1 112 ? -1.597 -9.235 -6.938 1.00 89.12 112 GLY A O 1
ATOM 813 N N . ASN A 1 113 ? -1.794 -9.652 -9.115 1.00 90.12 113 ASN A N 1
ATOM 814 C CA . ASN A 1 113 ? -0.371 -9.417 -9.337 1.00 90.12 113 ASN A CA 1
ATOM 815 C C . ASN A 1 113 ? -0.075 -7.914 -9.369 1.00 90.12 113 ASN A C 1
ATOM 817 O O . ASN A 1 113 ? -0.801 -7.141 -9.995 1.00 90.12 113 ASN A O 1
ATOM 821 N N . ASN A 1 114 ? 1.022 -7.509 -8.739 1.00 91.38 114 ASN A N 1
ATOM 822 C CA . ASN A 1 114 ? 1.485 -6.133 -8.696 1.00 91.38 114 ASN A CA 1
ATOM 823 C C . ASN A 1 114 ? 2.879 -6.010 -9.318 1.00 91.38 114 ASN A C 1
ATOM 825 O O . ASN A 1 114 ? 3.800 -6.751 -8.970 1.00 91.38 114 ASN A O 1
ATOM 829 N N . LEU A 1 115 ? 3.034 -5.059 -10.232 1.00 91.44 115 LEU A N 1
ATOM 830 C CA . LEU A 1 115 ? 4.308 -4.699 -10.833 1.00 91.44 115 LEU A CA 1
ATOM 831 C C . LEU A 1 115 ? 4.547 -3.200 -10.672 1.00 91.44 115 LEU A C 1
ATOM 833 O O . LEU A 1 115 ? 3.822 -2.399 -11.251 1.00 91.44 115 LEU A O 1
ATOM 837 N N . THR A 1 116 ? 5.636 -2.832 -10.011 1.00 90.06 116 THR A N 1
ATOM 838 C CA . THR A 1 116 ? 6.154 -1.464 -9.980 1.00 90.06 116 THR A CA 1
ATOM 839 C C . THR A 1 116 ? 7.548 -1.456 -10.582 1.00 90.06 116 THR A C 1
ATOM 841 O O . THR A 1 116 ? 8.429 -2.211 -10.163 1.00 90.06 116 THR A O 1
ATOM 844 N N . ARG A 1 117 ? 7.771 -0.640 -11.612 1.00 88.75 117 ARG A N 1
ATOM 845 C CA . ARG A 1 117 ? 9.055 -0.624 -12.311 1.00 88.75 117 ARG A CA 1
ATOM 846 C C . ARG A 1 117 ? 9.496 0.775 -12.698 1.00 88.75 117 ARG A C 1
ATOM 848 O O . ARG A 1 117 ? 8.857 1.418 -13.525 1.00 88.75 117 ARG A O 1
ATOM 855 N N . ALA A 1 118 ? 10.680 1.141 -12.227 1.00 85.94 118 ALA A N 1
ATOM 856 C CA . ALA A 1 118 ? 11.426 2.298 -12.685 1.00 85.94 118 ALA A CA 1
ATOM 857 C C . ALA A 1 118 ? 12.571 1.846 -13.606 1.00 85.94 118 ALA A C 1
ATOM 859 O O . ALA A 1 118 ? 13.509 1.152 -13.198 1.00 85.94 118 ALA A O 1
ATOM 860 N N . ARG A 1 119 ? 12.494 2.195 -14.897 1.00 75.81 119 ARG A N 1
ATOM 861 C CA . ARG A 1 119 ? 13.478 1.771 -15.917 1.00 75.81 119 ARG A CA 1
ATOM 862 C C . ARG A 1 119 ? 14.609 2.772 -16.145 1.00 75.81 119 ARG A C 1
ATOM 864 O O . ARG A 1 119 ? 15.407 2.565 -17.056 1.00 75.81 119 ARG A O 1
ATOM 871 N N . SER A 1 120 ? 14.667 3.836 -15.358 1.00 67.19 120 SER A N 1
ATOM 872 C CA . SER A 1 120 ? 15.456 5.016 -15.682 1.00 67.19 120 SER A CA 1
ATOM 873 C C . SER A 1 120 ? 16.707 5.234 -14.832 1.00 67.19 120 SER A C 1
ATOM 875 O O . SER A 1 120 ? 16.851 4.678 -13.745 1.00 67.19 120 SER A O 1
ATOM 877 N N . ILE A 1 121 ? 17.596 6.089 -15.345 1.00 65.12 121 ILE A N 1
ATOM 878 C CA . ILE A 1 121 ? 18.717 6.692 -14.628 1.00 65.12 121 ILE A CA 1
ATOM 879 C C . ILE A 1 121 ? 18.166 7.558 -13.494 1.00 65.12 121 ILE A C 1
ATOM 881 O O . ILE A 1 121 ? 17.375 8.468 -13.732 1.00 65.12 121 ILE A O 1
ATOM 885 N N . GLY A 1 122 ? 18.607 7.263 -12.270 1.00 62.47 122 GLY A N 1
ATOM 886 C CA . GLY A 1 122 ? 18.283 8.058 -11.084 1.00 62.47 122 GLY A CA 1
ATOM 887 C C . GLY A 1 122 ? 16.848 7.920 -10.567 1.00 62.47 122 GLY A C 1
ATOM 888 O O . GLY A 1 122 ? 16.406 8.812 -9.857 1.00 62.47 122 GLY A O 1
ATOM 889 N N . ALA A 1 123 ? 16.159 6.820 -10.876 1.00 70.12 123 ALA A N 1
ATOM 890 C CA . ALA A 1 123 ? 14.787 6.576 -10.444 1.00 70.12 123 ALA A CA 1
ATOM 891 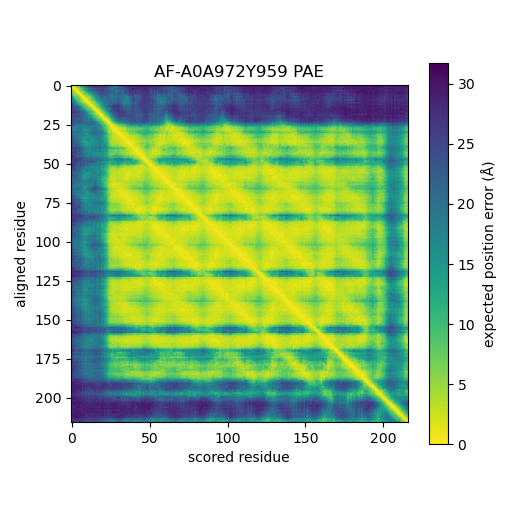C C . ALA A 1 123 ? 14.643 5.502 -9.353 1.00 70.12 123 ALA A C 1
ATOM 893 O O . ALA A 1 123 ? 15.289 4.451 -9.430 1.00 70.12 123 ALA A O 1
ATOM 894 N N . ASP A 1 124 ? 13.751 5.746 -8.398 1.00 84.06 124 ASP A N 1
ATOM 895 C CA . ASP A 1 124 ? 13.326 4.829 -7.343 1.00 84.06 124 ASP A CA 1
ATOM 896 C C . ASP A 1 124 ? 12.034 4.083 -7.736 1.00 84.06 124 ASP A C 1
ATOM 898 O O . ASP A 1 124 ? 11.197 4.568 -8.503 1.00 84.06 124 ASP A O 1
ATOM 902 N N . ALA A 1 125 ? 11.880 2.856 -7.230 1.00 85.88 125 ALA A N 1
ATOM 903 C CA . ALA A 1 125 ? 10.657 2.071 -7.397 1.00 85.88 125 ALA A CA 1
ATOM 904 C C . ALA A 1 125 ? 10.118 1.643 -6.033 1.00 85.88 125 ALA A C 1
ATOM 906 O O . ALA A 1 125 ? 10.808 0.949 -5.277 1.00 85.88 125 ALA A O 1
ATOM 907 N N . LYS A 1 126 ? 8.871 2.005 -5.726 1.00 89.00 126 LYS A N 1
ATOM 908 C CA . LYS A 1 126 ? 8.272 1.733 -4.419 1.00 89.00 126 LYS A CA 1
ATOM 909 C C . LYS A 1 126 ? 6.898 1.098 -4.530 1.00 89.00 126 LYS A C 1
ATOM 911 O O . LYS A 1 126 ? 6.010 1.621 -5.189 1.00 89.00 126 LYS A O 1
ATOM 916 N N . THR A 1 127 ? 6.709 -0.006 -3.819 1.00 90.25 127 THR A N 1
ATOM 917 C CA . THR A 1 127 ? 5.403 -0.654 -3.679 1.00 90.25 127 THR A CA 1
ATOM 918 C C . THR A 1 127 ? 5.019 -0.715 -2.211 1.00 90.25 127 THR A C 1
ATOM 920 O O . THR A 1 127 ? 5.760 -1.274 -1.403 1.00 90.25 127 THR A O 1
ATOM 923 N N . LYS A 1 128 ? 3.841 -0.197 -1.873 1.00 91.75 128 LYS A N 1
ATOM 924 C CA . LYS A 1 128 ? 3.217 -0.313 -0.560 1.00 91.75 128 LYS A CA 1
ATOM 925 C C . LYS A 1 128 ? 1.804 -0.856 -0.688 1.00 91.75 128 LYS A C 1
ATOM 927 O O . LYS A 1 128 ? 0.969 -0.310 -1.409 1.00 91.75 128 LYS A O 1
ATOM 932 N N . ILE A 1 129 ? 1.518 -1.932 0.033 1.00 91.25 129 ILE A N 1
ATOM 933 C CA . ILE A 1 129 ? 0.197 -2.563 0.030 1.00 91.25 129 ILE A CA 1
ATOM 934 C C . ILE A 1 129 ? -0.258 -2.761 1.469 1.00 91.25 129 ILE A C 1
ATOM 936 O O . ILE A 1 129 ? 0.421 -3.426 2.249 1.00 91.25 129 ILE A O 1
ATOM 940 N N . GLY A 1 130 ? -1.398 -2.168 1.824 1.00 89.88 130 GLY A N 1
ATOM 941 C CA . GLY A 1 130 ? -1.962 -2.237 3.172 1.00 89.88 130 GLY A CA 1
ATOM 942 C C . GLY A 1 130 ? -1.009 -1.714 4.248 1.00 89.88 130 GLY A C 1
ATOM 943 O O . GLY A 1 130 ? -1.005 -2.211 5.369 1.00 89.88 130 GLY A O 1
ATOM 944 N N . THR A 1 131 ? -0.137 -0.765 3.909 1.00 89.25 131 THR A N 1
ATOM 945 C CA . THR A 1 131 ? 0.783 -0.186 4.888 1.00 89.25 131 THR A CA 1
ATOM 946 C C . THR A 1 131 ? 0.097 0.897 5.704 1.00 89.25 131 THR A C 1
ATOM 948 O O . THR A 1 131 ? -0.766 1.620 5.201 1.00 89.25 131 THR A O 1
ATOM 951 N N . ILE A 1 132 ? 0.538 1.056 6.945 1.00 86.06 132 ILE A N 1
ATOM 952 C CA . ILE A 1 132 ? 0.154 2.160 7.818 1.00 86.06 132 ILE A CA 1
ATOM 953 C C . ILE A 1 132 ? 1.418 2.928 8.175 1.00 86.06 132 ILE A C 1
ATOM 955 O O . ILE A 1 132 ? 2.371 2.332 8.667 1.00 86.06 132 ILE A O 1
ATOM 959 N N . GLU A 1 133 ? 1.438 4.234 7.937 1.00 87.00 133 GLU A N 1
ATOM 960 C CA . GLU A 1 133 ? 2.620 5.068 8.166 1.00 87.00 133 GLU A CA 1
ATOM 961 C C . GLU A 1 133 ? 2.252 6.390 8.830 1.00 87.00 133 GLU A C 1
ATOM 963 O O . GLU A 1 133 ? 1.205 6.969 8.538 1.00 87.00 133 GLU A O 1
ATOM 968 N N . ASN A 1 134 ? 3.117 6.883 9.720 1.00 87.12 134 ASN A N 1
ATOM 969 C CA . ASN A 1 134 ? 2.938 8.160 10.424 1.00 87.12 134 ASN A CA 1
ATOM 970 C C . ASN A 1 134 ? 1.521 8.329 10.990 1.00 87.12 134 ASN A C 1
ATOM 972 O O . ASN A 1 134 ? 0.933 9.406 10.939 1.00 87.12 134 ASN A O 1
ATOM 976 N N . SER A 1 135 ? 0.943 7.227 11.457 1.00 85.75 135 SER A N 1
ATOM 977 C CA . SER A 1 135 ? -0.446 7.172 11.887 1.00 85.75 135 SER A CA 1
ATOM 978 C C . SER A 1 135 ? -0.529 6.631 13.303 1.00 85.75 135 SER A C 1
ATOM 980 O O . SER A 1 135 ? 0.334 5.876 13.756 1.00 85.75 135 SER A O 1
ATOM 982 N N . THR A 1 136 ? -1.586 7.022 13.995 1.00 87.50 136 THR A N 1
ATOM 983 C CA . THR A 1 136 ? -1.864 6.615 15.369 1.00 87.50 136 THR A CA 1
ATOM 984 C C . THR A 1 136 ? -3.138 5.794 15.373 1.00 87.50 136 THR A C 1
ATOM 986 O O . THR A 1 136 ? -4.165 6.264 14.885 1.00 87.50 136 THR A O 1
ATOM 989 N N . ILE A 1 137 ? -3.086 4.579 15.920 1.00 83.75 137 ILE A N 1
ATOM 990 C CA . ILE A 1 137 ? -4.265 3.724 16.055 1.00 83.75 137 ILE A CA 1
ATOM 991 C C . ILE A 1 137 ? -4.501 3.455 17.535 1.00 83.75 137 ILE A C 1
ATOM 993 O O . ILE A 1 137 ? -3.818 2.641 18.151 1.00 83.75 137 ILE A O 1
ATOM 997 N N . ASN A 1 138 ? -5.501 4.127 18.095 1.00 86.44 138 ASN A N 1
ATOM 998 C CA . ASN A 1 138 ? -5.893 3.991 19.490 1.00 86.44 138 ASN A CA 1
ATOM 999 C C . ASN A 1 138 ? -7.176 3.159 19.575 1.00 86.44 138 ASN A C 1
ATOM 1001 O O . ASN A 1 138 ? -8.280 3.683 19.433 1.00 86.44 138 ASN A O 1
ATOM 1005 N N . GLY A 1 139 ? -7.034 1.855 19.801 1.00 85.06 139 GLY A N 1
ATOM 1006 C CA . GLY A 1 139 ? -8.153 0.922 19.952 1.00 85.06 139 GLY A CA 1
ATOM 1007 C C . GLY A 1 139 ? -7.917 -0.392 19.212 1.00 85.06 139 GLY A C 1
ATOM 1008 O O . GLY A 1 139 ? -6.772 -0.797 19.038 1.00 85.06 139 GLY A O 1
ATOM 1009 N N . ARG A 1 140 ? -8.981 -1.091 18.807 1.00 86.25 140 ARG A N 1
ATOM 1010 C CA . ARG A 1 140 ? -8.846 -2.393 18.138 1.00 86.25 140 ARG A CA 1
ATOM 1011 C C . ARG A 1 140 ? -8.452 -2.205 16.674 1.00 86.25 140 ARG A C 1
ATOM 1013 O O . ARG A 1 140 ? -9.133 -1.475 15.954 1.00 86.25 140 ARG A O 1
ATOM 1020 N N . PHE A 1 141 ? -7.422 -2.911 16.221 1.00 87.25 141 PHE A N 1
ATOM 1021 C CA . PHE A 1 141 ? -7.013 -2.938 14.818 1.00 87.25 141 PHE A CA 1
ATOM 1022 C C . PHE A 1 141 ? -6.960 -4.361 14.266 1.00 87.25 141 PHE A C 1
ATOM 1024 O O . PHE A 1 141 ? -6.205 -5.192 14.759 1.00 87.25 141 PHE A O 1
ATOM 1031 N N . ASP A 1 142 ? -7.719 -4.627 13.211 1.00 88.06 142 ASP A N 1
ATOM 1032 C CA . ASP A 1 142 ? -7.674 -5.891 12.489 1.00 88.06 142 ASP A CA 1
ATOM 1033 C C . ASP A 1 142 ? -7.358 -5.651 11.016 1.00 88.06 142 ASP A C 1
ATOM 1035 O O . ASP A 1 142 ? -7.996 -4.835 10.345 1.00 88.06 142 ASP A O 1
ATOM 1039 N N . GLN A 1 143 ? -6.368 -6.375 10.502 1.00 88.31 143 GLN A N 1
ATOM 1040 C CA . GLN A 1 143 ? -5.951 -6.259 9.112 1.00 88.31 143 GLN A CA 1
ATOM 1041 C C . GLN A 1 143 ? -5.848 -7.622 8.446 1.00 88.31 143 GLN A C 1
ATOM 1043 O O . GLN A 1 143 ? -5.217 -8.540 8.965 1.00 88.31 143 GLN A O 1
ATOM 1048 N N . THR A 1 144 ? -6.436 -7.719 7.259 1.00 87.94 144 THR A N 1
ATOM 1049 C CA . THR A 1 144 ? -6.278 -8.851 6.351 1.00 87.94 144 THR A CA 1
ATOM 1050 C C . THR A 1 144 ? -5.719 -8.354 5.030 1.00 87.94 144 THR A C 1
ATOM 1052 O O . THR A 1 144 ? -6.326 -7.511 4.369 1.00 87.94 144 THR A O 1
ATOM 1055 N N . ILE A 1 145 ? -4.566 -8.884 4.638 1.00 88.12 145 ILE A N 1
ATOM 1056 C CA . ILE A 1 145 ? -3.940 -8.591 3.354 1.00 88.12 145 ILE A CA 1
ATOM 1057 C C . ILE A 1 145 ? -3.748 -9.893 2.592 1.00 88.12 145 ILE A C 1
ATOM 1059 O O . ILE A 1 145 ? -3.160 -10.836 3.115 1.00 88.12 145 ILE A O 1
ATOM 1063 N N . VAL A 1 146 ? -4.202 -9.917 1.343 1.00 86.75 146 VAL A N 1
ATOM 1064 C CA . VAL A 1 146 ? -3.933 -10.995 0.392 1.00 86.75 146 VAL A CA 1
ATOM 1065 C C . VAL A 1 146 ? -3.366 -10.380 -0.874 1.00 86.75 146 VAL A C 1
ATOM 1067 O O . VAL A 1 146 ? -4.011 -9.542 -1.498 1.00 86.75 146 VAL A O 1
ATOM 1070 N N . VAL A 1 147 ? -2.163 -10.786 -1.262 1.00 87.06 147 VAL A N 1
ATOM 1071 C CA . VAL A 1 147 ? -1.522 -10.299 -2.486 1.00 87.06 147 VAL A CA 1
ATOM 1072 C C . VAL A 1 147 ? -1.064 -11.470 -3.338 1.00 87.06 147 VAL A C 1
ATOM 1074 O O . VAL A 1 147 ? -0.524 -12.444 -2.814 1.00 87.06 147 VAL A O 1
ATOM 1077 N N . GLY A 1 148 ? -1.246 -11.359 -4.654 1.00 85.56 148 GLY A N 1
ATOM 1078 C CA . GLY A 1 148 ? -0.593 -12.224 -5.630 1.00 85.56 148 GLY A CA 1
ATOM 1079 C C . GLY A 1 148 ? 0.923 -12.003 -5.671 1.00 85.56 148 GLY A C 1
ATOM 1080 O O . GLY A 1 148 ? 1.572 -11.720 -4.664 1.00 85.56 148 GLY A O 1
ATOM 1081 N N . ASN A 1 149 ? 1.522 -12.132 -6.853 1.00 86.19 149 ASN A N 1
ATOM 1082 C CA . ASN A 1 149 ? 2.949 -11.860 -7.002 1.00 86.19 149 ASN A CA 1
ATOM 1083 C C . ASN A 1 149 ? 3.214 -10.352 -6.978 1.00 86.19 149 ASN A C 1
ATOM 1085 O O . ASN A 1 149 ? 2.515 -9.595 -7.649 1.00 86.19 149 ASN A O 1
ATOM 1089 N N . VAL A 1 150 ? 4.259 -9.925 -6.273 1.00 85.81 150 VAL A N 1
ATOM 1090 C CA . VAL A 1 150 ? 4.701 -8.529 -6.205 1.00 85.81 150 VAL A CA 1
ATOM 1091 C C . VAL A 1 150 ? 6.097 -8.407 -6.784 1.00 85.81 150 VAL A C 1
ATOM 1093 O O . VAL A 1 150 ? 7.028 -9.076 -6.342 1.00 85.81 150 VAL A O 1
ATOM 1096 N N . VAL A 1 151 ? 6.259 -7.527 -7.765 1.00 88.12 151 VAL A N 1
ATOM 1097 C CA . VAL A 1 151 ? 7.554 -7.225 -8.371 1.00 88.12 151 VAL A CA 1
ATOM 1098 C C . VAL A 1 151 ? 7.816 -5.732 -8.284 1.00 88.12 151 VAL A C 1
ATOM 1100 O O . VAL A 1 151 ? 7.098 -4.949 -8.896 1.00 88.12 151 VAL A O 1
ATOM 1103 N N . THR A 1 152 ? 8.892 -5.354 -7.601 1.00 86.81 152 THR A N 1
ATOM 1104 C CA . THR A 1 152 ? 9.387 -3.975 -7.546 1.00 86.81 152 THR A CA 1
ATOM 1105 C C . THR A 1 152 ? 10.803 -3.938 -8.112 1.00 86.81 152 THR A C 1
ATOM 1107 O O . THR A 1 152 ? 11.704 -4.576 -7.573 1.00 86.81 152 THR A O 1
ATOM 1110 N N . ASP A 1 153 ? 11.010 -3.234 -9.223 1.00 86.62 153 ASP A N 1
ATOM 1111 C CA . ASP A 1 153 ? 12.279 -3.233 -9.969 1.00 86.62 153 ASP A CA 1
ATOM 1112 C C . ASP A 1 153 ? 12.758 -1.800 -10.250 1.00 86.62 153 ASP A C 1
ATOM 1114 O O . ASP A 1 153 ? 12.059 -1.040 -10.923 1.00 86.62 153 ASP A O 1
ATOM 1118 N N . ALA A 1 154 ? 13.962 -1.457 -9.779 1.00 82.94 154 ALA A N 1
ATOM 1119 C CA . ALA A 1 154 ? 14.654 -0.201 -10.078 1.00 82.94 154 ALA A CA 1
ATOM 1120 C C . ALA A 1 154 ? 15.980 -0.472 -10.813 1.00 82.94 154 ALA A C 1
ATOM 1122 O O . ALA A 1 154 ? 16.929 -1.055 -10.282 1.00 82.94 154 ALA A O 1
ATOM 1123 N N . ARG A 1 155 ? 16.092 -0.042 -12.073 1.00 71.12 155 ARG A N 1
ATOM 1124 C CA . ARG A 1 155 ? 17.204 -0.445 -12.957 1.00 71.12 155 ARG A CA 1
ATOM 1125 C C . ARG A 1 155 ? 18.416 0.496 -12.941 1.00 71.12 155 ARG A C 1
ATOM 1127 O O . ARG A 1 155 ? 18.989 0.744 -14.004 1.00 71.12 155 ARG A O 1
ATOM 1134 N N . HIS A 1 156 ? 18.863 0.969 -11.772 1.00 67.62 156 HIS A N 1
ATOM 1135 C CA . HIS A 1 156 ? 20.043 1.845 -11.680 1.00 67.62 156 HIS A CA 1
ATOM 1136 C C . HIS A 1 156 ? 20.913 1.655 -10.419 1.00 67.62 156 HIS A C 1
ATOM 1138 O O . HIS A 1 156 ? 20.475 1.076 -9.432 1.00 67.62 156 HIS A O 1
ATOM 1144 N N . TRP A 1 157 ? 22.166 2.128 -10.475 1.00 56.66 157 TRP A N 1
ATOM 1145 C CA . TRP A 1 157 ? 23.253 1.875 -9.510 1.00 56.66 157 TRP A CA 1
ATOM 1146 C C . TRP A 1 157 ? 23.234 2.788 -8.272 1.00 56.66 157 TRP A C 1
ATOM 1148 O O . TRP A 1 157 ? 23.830 2.438 -7.258 1.00 56.66 157 TRP A O 1
ATOM 1158 N N . PHE A 1 158 ? 22.489 3.897 -8.322 1.00 60.28 158 PHE A N 1
ATOM 1159 C CA . PHE A 1 158 ? 22.383 4.892 -7.241 1.00 60.28 158 PHE A CA 1
ATOM 1160 C C . PHE A 1 158 ? 21.024 4.927 -6.526 1.00 60.28 158 PHE A C 1
ATOM 1162 O O . PHE A 1 158 ? 20.716 5.912 -5.859 1.00 60.28 158 PHE A O 1
ATOM 1169 N N . LYS A 1 159 ? 20.168 3.921 -6.727 1.00 66.12 159 LYS A N 1
ATOM 1170 C CA . LYS A 1 159 ? 18.747 4.009 -6.368 1.00 66.12 159 LYS A CA 1
ATOM 1171 C C . LYS A 1 159 ? 18.174 2.706 -5.829 1.00 66.12 159 LYS A C 1
ATOM 1173 O O . LYS A 1 159 ? 18.797 1.647 -5.947 1.00 66.12 159 LYS A O 1
ATOM 1178 N N . SER A 1 160 ? 16.995 2.818 -5.231 1.00 75.88 160 SER A N 1
ATOM 1179 C CA . SER A 1 160 ? 16.393 1.807 -4.375 1.00 75.88 160 SER A CA 1
ATOM 1180 C C . SER A 1 160 ? 15.103 1.257 -4.972 1.00 75.88 160 SER A C 1
ATOM 1182 O O . SER A 1 160 ? 14.269 1.970 -5.525 1.00 75.88 160 SER A O 1
ATOM 1184 N N . ALA A 1 161 ? 14.936 -0.053 -4.825 1.00 81.06 161 ALA A N 1
ATOM 1185 C CA . ALA A 1 161 ? 13.650 -0.711 -4.955 1.00 81.06 161 ALA A CA 1
ATOM 1186 C C . ALA A 1 161 ? 13.208 -1.134 -3.559 1.00 81.06 161 ALA A C 1
ATOM 1188 O O . ALA A 1 161 ? 13.993 -1.752 -2.829 1.00 81.06 161 ALA A O 1
ATOM 1189 N N . THR A 1 162 ? 11.963 -0.824 -3.212 1.00 85.38 162 THR A N 1
ATOM 1190 C CA . THR A 1 162 ? 11.415 -1.070 -1.878 1.00 85.38 162 THR A CA 1
ATOM 1191 C C . THR A 1 162 ? 10.006 -1.626 -1.976 1.00 85.38 162 THR A C 1
ATOM 1193 O O . THR A 1 162 ? 9.147 -1.062 -2.654 1.00 85.38 162 THR A O 1
ATOM 1196 N N . THR A 1 163 ? 9.757 -2.711 -1.245 1.00 86.19 163 THR A N 1
ATOM 1197 C CA . THR A 1 163 ? 8.434 -3.335 -1.163 1.00 86.19 163 THR A CA 1
ATOM 1198 C C . THR A 1 163 ? 8.010 -3.476 0.293 1.00 86.19 163 THR A C 1
ATOM 1200 O O . THR A 1 163 ? 8.681 -4.151 1.076 1.00 86.19 163 THR A O 1
ATOM 1203 N N . CYS A 1 164 ? 6.872 -2.878 0.635 1.00 87.56 164 CYS A N 1
ATOM 1204 C CA . CYS A 1 164 ? 6.276 -2.907 1.965 1.00 87.56 164 CYS A CA 1
ATOM 1205 C C . CYS A 1 164 ? 4.863 -3.492 1.872 1.00 87.56 164 CYS A C 1
ATOM 1207 O O . CYS A 1 164 ? 4.021 -2.982 1.131 1.00 87.56 164 CYS A O 1
ATOM 1209 N N . ILE A 1 165 ? 4.583 -4.568 2.604 1.00 86.62 165 ILE A N 1
ATOM 1210 C CA . ILE A 1 165 ? 3.276 -5.235 2.574 1.00 86.62 165 ILE A CA 1
ATOM 1211 C C . ILE A 1 165 ? 2.809 -5.441 4.006 1.00 86.62 165 ILE A C 1
ATOM 1213 O O . ILE A 1 165 ? 3.456 -6.123 4.793 1.00 86.62 165 ILE A O 1
ATOM 1217 N N . GLY A 1 166 ? 1.698 -4.816 4.379 1.00 85.12 166 GLY A N 1
ATOM 1218 C CA . GLY A 1 166 ? 1.230 -4.849 5.763 1.00 85.12 166 GLY A CA 1
ATOM 1219 C C . GLY A 1 166 ? 2.215 -4.237 6.751 1.00 85.12 166 GLY A C 1
ATOM 1220 O O . GLY A 1 166 ? 2.147 -4.515 7.940 1.00 85.12 166 GLY A O 1
ATOM 1221 N N . THR A 1 167 ? 3.180 -3.437 6.304 1.00 83.50 167 THR A N 1
ATOM 1222 C CA . THR A 1 167 ? 4.075 -2.758 7.240 1.00 83.50 167 THR A CA 1
ATOM 1223 C C . THR A 1 167 ? 3.284 -1.720 8.019 1.00 83.50 167 THR A C 1
ATOM 1225 O O . THR A 1 167 ? 2.537 -0.931 7.442 1.00 83.50 167 THR A O 1
ATOM 1228 N N . ILE A 1 168 ? 3.465 -1.712 9.333 1.00 78.75 168 ILE A N 1
ATOM 1229 C CA . ILE A 1 168 ? 2.788 -0.793 10.235 1.00 78.75 168 ILE A CA 1
ATOM 1230 C C . ILE A 1 168 ? 3.858 0.004 10.981 1.00 78.75 168 ILE A C 1
ATOM 1232 O O . ILE A 1 168 ? 4.643 -0.555 11.744 1.00 78.75 168 ILE A O 1
ATOM 1236 N N . ARG A 1 169 ? 3.889 1.319 10.752 1.00 74.56 169 ARG A N 1
ATOM 1237 C CA . ARG A 1 169 ? 4.752 2.286 11.432 1.00 74.56 169 ARG A CA 1
ATOM 1238 C C . ARG A 1 169 ? 3.903 3.399 12.023 1.00 74.56 169 ARG A C 1
ATOM 1240 O O . ARG A 1 169 ? 3.303 4.197 11.304 1.00 74.56 169 ARG A O 1
ATOM 1247 N N . GLY A 1 170 ? 3.883 3.479 13.343 1.00 64.25 170 GLY A N 1
ATOM 1248 C CA . GLY A 1 170 ? 3.122 4.493 14.053 1.00 64.25 170 GLY A CA 1
ATOM 1249 C C . GLY A 1 170 ? 3.561 4.607 15.499 1.00 64.25 170 GLY A C 1
ATOM 1250 O O . GLY A 1 170 ? 4.303 3.760 15.993 1.00 64.25 170 GLY A O 1
ATOM 1251 N N . GLN A 1 171 ? 3.126 5.680 16.155 1.00 56.88 171 GLN A N 1
ATOM 1252 C CA . GLN A 1 171 ? 3.569 5.991 17.515 1.00 56.88 171 GLN A CA 1
ATOM 1253 C C . GLN A 1 171 ? 2.779 5.248 18.592 1.00 56.88 171 GLN A C 1
ATOM 1255 O O . GLN A 1 171 ? 3.301 5.059 19.680 1.00 56.88 171 GLN A O 1
ATOM 1260 N N . ASN A 1 172 ? 1.568 4.776 18.278 1.00 67.50 172 ASN A N 1
ATOM 1261 C CA . ASN A 1 172 ? 0.772 3.913 19.146 1.00 67.50 172 ASN A CA 1
ATOM 1262 C C . ASN A 1 172 ? -0.040 2.929 18.302 1.00 67.50 172 ASN A C 1
ATOM 1264 O O . ASN A 1 172 ? -0.703 3.327 17.339 1.00 67.50 172 ASN A O 1
ATOM 1268 N N . MET A 1 173 ? 0.017 1.658 18.693 1.00 66.56 173 MET A N 1
ATOM 1269 C CA . MET A 1 173 ? -0.811 0.588 18.150 1.00 66.56 173 MET A CA 1
ATOM 1270 C C . MET A 1 173 ? -1.639 0.027 19.294 1.00 66.56 173 MET A C 1
ATOM 1272 O O . MET A 1 173 ? -1.086 -0.487 20.266 1.00 66.56 173 MET A O 1
ATOM 1276 N N . GLY A 1 174 ? -2.959 0.151 19.202 1.00 65.00 174 GLY A N 1
ATOM 1277 C CA . GLY A 1 174 ? -3.848 -0.541 20.120 1.00 65.00 174 GLY A CA 1
ATOM 1278 C C . GLY A 1 174 ? -3.842 -2.058 19.885 1.00 65.00 174 GLY A C 1
ATOM 1279 O O . GLY A 1 174 ? -3.058 -2.592 19.098 1.00 65.00 174 GLY A O 1
ATOM 1280 N N . SER A 1 175 ? -4.685 -2.788 20.611 1.00 73.38 175 SER A N 1
ATOM 1281 C CA . SER A 1 175 ? -4.726 -4.249 20.504 1.00 73.38 175 SER A CA 1
ATOM 1282 C C . SER A 1 175 ? -5.207 -4.675 19.114 1.00 73.38 175 SER A C 1
ATOM 1284 O O . SER A 1 175 ? -6.053 -4.019 18.517 1.00 73.38 175 SER A O 1
ATOM 1286 N N . GLY A 1 176 ? -4.693 -5.774 18.562 1.00 71.38 176 GLY A N 1
ATOM 1287 C CA . GLY A 1 176 ? -4.994 -6.086 17.166 1.00 71.38 176 GLY A CA 1
ATOM 1288 C C . GLY A 1 176 ? -4.552 -7.453 16.682 1.00 71.38 176 GLY A C 1
ATOM 1289 O O . GLY A 1 176 ? -3.774 -8.125 17.352 1.00 71.38 176 GLY A O 1
ATOM 1290 N N . GLY A 1 177 ? -5.083 -7.865 15.534 1.00 71.31 177 GLY A N 1
ATOM 1291 C CA . GLY A 1 177 ? -4.651 -9.040 14.788 1.00 71.31 177 GLY A CA 1
ATOM 1292 C C . GLY A 1 177 ? -4.280 -8.652 13.360 1.00 71.31 177 GLY A C 1
ATOM 1293 O O . GLY A 1 177 ? -4.942 -7.828 12.732 1.00 71.31 177 GLY A O 1
ATOM 1294 N N . GLN A 1 178 ? -3.215 -9.245 12.833 1.00 79.31 178 GLN A N 1
ATOM 1295 C CA . GLN A 1 178 ? -2.784 -9.005 11.462 1.00 79.31 178 GLN A CA 1
ATOM 1296 C C . GLN A 1 178 ? -2.565 -10.336 10.746 1.00 79.31 178 GLN A C 1
ATOM 1298 O O . GLN A 1 178 ? -1.749 -11.150 11.175 1.00 79.31 178 GLN A O 1
ATOM 1303 N N . ALA A 1 179 ? -3.286 -10.537 9.645 1.00 70.88 179 ALA A N 1
ATOM 1304 C CA . ALA A 1 179 ? -3.118 -11.661 8.738 1.00 70.88 179 ALA A CA 1
ATOM 1305 C C . ALA A 1 179 ? -2.616 -11.148 7.385 1.00 70.88 179 ALA A C 1
ATOM 1307 O O . ALA A 1 179 ? -3.282 -10.348 6.728 1.00 70.88 179 ALA A O 1
ATOM 1308 N N . VAL A 1 180 ? -1.438 -11.611 6.966 1.00 77.19 180 VAL A N 1
ATOM 1309 C CA . VAL A 1 180 ? -0.819 -11.226 5.692 1.00 77.19 180 VAL A CA 1
ATOM 1310 C C . VAL A 1 180 ? -0.482 -12.491 4.909 1.00 77.19 180 VAL A C 1
ATOM 1312 O O . VAL A 1 180 ? 0.375 -13.271 5.317 1.00 77.19 180 VAL A O 1
ATOM 1315 N N . GLY A 1 181 ? -1.169 -12.693 3.787 1.00 73.00 181 GLY A N 1
ATOM 1316 C CA . GLY A 1 181 ? -0.863 -13.707 2.784 1.00 73.00 181 GLY A CA 1
ATOM 1317 C C . GLY A 1 181 ? -0.273 -13.046 1.544 1.00 73.00 181 GLY A C 1
ATOM 1318 O O . GLY A 1 181 ? -0.897 -12.169 0.949 1.00 73.00 181 GLY A O 1
ATOM 1319 N N . VAL A 1 182 ? 0.930 -13.455 1.147 1.00 73.75 182 VAL A N 1
ATOM 1320 C CA . VAL A 1 182 ? 1.618 -12.900 -0.024 1.00 73.75 182 VAL A CA 1
ATOM 1321 C C . VAL A 1 182 ? 2.081 -14.037 -0.920 1.00 73.75 182 VAL A C 1
ATOM 1323 O O . VAL A 1 182 ? 2.623 -15.027 -0.430 1.00 73.75 182 VAL A O 1
ATOM 1326 N N . GLY A 1 183 ? 1.876 -13.885 -2.229 1.00 72.00 183 GLY A N 1
ATOM 1327 C CA . GLY A 1 183 ? 2.540 -14.692 -3.244 1.00 72.00 183 GLY A CA 1
ATOM 1328 C C . GLY A 1 183 ? 4.042 -14.399 -3.310 1.00 72.00 183 GLY A C 1
ATOM 1329 O O . GLY A 1 183 ? 4.676 -13.989 -2.337 1.00 72.00 183 GLY A O 1
ATOM 1330 N N . ASN A 1 184 ? 4.652 -14.596 -4.477 1.00 77.75 184 ASN A N 1
ATOM 1331 C CA . ASN A 1 184 ? 6.083 -14.341 -4.625 1.00 77.75 184 ASN A CA 1
ATOM 1332 C C . ASN A 1 184 ? 6.385 -12.833 -4.554 1.00 77.75 184 ASN A C 1
ATOM 1334 O O . ASN A 1 184 ? 5.795 -12.059 -5.308 1.00 77.75 184 ASN A O 1
ATOM 1338 N N . VAL A 1 185 ? 7.336 -12.423 -3.708 1.00 78.19 185 VAL A N 1
ATOM 1339 C CA . VAL A 1 185 ? 7.825 -11.038 -3.631 1.00 78.19 185 VAL A CA 1
ATOM 1340 C C . VAL A 1 185 ? 9.224 -10.947 -4.219 1.00 78.19 185 VAL A C 1
ATOM 1342 O O . VAL A 1 185 ? 10.165 -11.575 -3.742 1.00 78.19 185 VAL A O 1
ATOM 1345 N N . SER A 1 186 ? 9.382 -10.107 -5.238 1.00 80.88 186 SER A N 1
ATOM 1346 C CA . SER A 1 186 ? 10.658 -9.856 -5.893 1.00 80.88 186 SER A CA 1
ATOM 1347 C C . SER A 1 186 ? 10.973 -8.365 -5.907 1.00 80.88 186 SER A C 1
ATOM 1349 O O . SER A 1 186 ? 10.420 -7.610 -6.702 1.00 80.88 186 SER A O 1
ATOM 1351 N N . THR A 1 187 ? 11.906 -7.951 -5.053 1.00 78.88 187 THR A N 1
ATOM 1352 C CA . THR A 1 187 ? 12.448 -6.586 -5.031 1.00 78.88 187 THR A CA 1
ATOM 1353 C C . THR A 1 187 ? 13.847 -6.602 -5.638 1.00 78.88 187 THR A C 1
ATOM 1355 O O . THR A 1 187 ? 14.706 -7.348 -5.171 1.00 78.88 187 THR A O 1
ATOM 1358 N N . ARG A 1 188 ? 14.090 -5.824 -6.697 1.00 77.06 188 ARG A N 1
ATOM 1359 C CA . ARG A 1 188 ? 15.351 -5.861 -7.455 1.00 77.06 188 ARG A CA 1
ATOM 1360 C C . ARG A 1 188 ? 15.899 -4.468 -7.712 1.00 77.06 188 ARG A C 1
ATOM 1362 O O . ARG A 1 188 ? 15.164 -3.572 -8.116 1.00 77.06 188 ARG A O 1
ATOM 1369 N N . THR A 1 189 ? 17.212 -4.330 -7.567 1.00 72.25 189 THR A N 1
ATOM 1370 C CA . THR A 1 189 ? 17.969 -3.183 -8.074 1.00 72.25 189 THR A CA 1
ATOM 1371 C C . THR A 1 189 ? 19.114 -3.664 -8.960 1.00 72.25 189 THR A C 1
ATOM 1373 O O . THR A 1 189 ? 19.659 -4.749 -8.740 1.00 72.25 189 THR A O 1
ATOM 1376 N N . LYS A 1 190 ? 19.512 -2.879 -9.973 1.00 62.03 190 LYS A N 1
ATOM 1377 C CA . LYS A 1 190 ? 20.638 -3.250 -10.862 1.00 62.03 190 LYS A CA 1
ATOM 1378 C C . LYS A 1 190 ? 21.983 -3.386 -10.131 1.00 62.03 190 LYS A C 1
ATOM 1380 O O . LYS A 1 190 ? 22.854 -4.080 -10.640 1.00 62.03 190 LYS A O 1
ATOM 1385 N N . SER A 1 191 ? 22.160 -2.749 -8.971 1.00 53.28 191 SER A N 1
ATOM 1386 C CA . SER A 1 191 ? 23.361 -2.893 -8.131 1.00 53.28 191 SER A CA 1
ATOM 1387 C C . SER A 1 191 ? 23.325 -4.117 -7.204 1.00 53.28 191 SER A C 1
ATOM 1389 O O . SER A 1 191 ? 24.259 -4.316 -6.432 1.00 53.28 191 SER A O 1
ATOM 1391 N N . GLY A 1 192 ? 22.249 -4.916 -7.222 1.00 48.31 192 GLY A N 1
ATOM 1392 C CA . GLY A 1 192 ? 22.050 -6.041 -6.300 1.00 48.31 192 GLY A CA 1
ATOM 1393 C C . GLY A 1 192 ? 21.677 -5.629 -4.868 1.00 48.31 192 GLY A C 1
ATOM 1394 O O . GLY A 1 192 ? 21.379 -6.487 -4.041 1.00 48.31 192 GLY A O 1
ATOM 1395 N N . ARG A 1 193 ? 21.640 -4.325 -4.560 1.00 45.41 193 ARG A N 1
ATOM 1396 C CA . ARG A 1 193 ? 21.208 -3.786 -3.264 1.00 45.41 193 ARG A CA 1
ATOM 1397 C C . ARG A 1 193 ? 19.688 -3.623 -3.240 1.00 45.41 193 ARG A C 1
ATOM 1399 O O . ARG A 1 193 ? 19.181 -2.528 -3.473 1.00 45.41 193 ARG A O 1
ATOM 1406 N N . ALA A 1 194 ? 18.946 -4.706 -3.023 1.00 48.56 194 ALA A N 1
ATOM 1407 C CA . ALA A 1 194 ? 17.522 -4.605 -2.705 1.00 48.56 194 ALA A CA 1
ATOM 1408 C C . ALA A 1 194 ? 17.376 -3.981 -1.308 1.00 48.56 194 ALA A C 1
ATOM 1410 O O . ALA A 1 194 ? 17.879 -4.533 -0.329 1.00 48.56 194 ALA A O 1
ATOM 1411 N N . PHE A 1 195 ? 16.715 -2.827 -1.208 1.00 48.06 195 PHE A N 1
ATOM 1412 C CA . PHE A 1 195 ? 16.528 -2.133 0.065 1.00 48.06 195 PHE A CA 1
ATOM 1413 C C . PHE A 1 195 ? 15.143 -2.486 0.628 1.00 48.06 195 PHE A C 1
ATOM 1415 O O . PHE A 1 195 ? 14.178 -1.731 0.524 1.00 48.06 195 PHE A O 1
ATOM 1422 N N . GLY A 1 196 ? 15.071 -3.693 1.200 1.00 54.38 196 GLY A N 1
ATOM 1423 C CA . GLY A 1 196 ? 13.994 -4.153 2.080 1.00 54.38 196 GLY A CA 1
ATOM 1424 C C . GLY A 1 196 ? 12.803 -4.844 1.402 1.00 54.38 196 GLY A C 1
ATOM 1425 O O . GLY A 1 196 ? 12.187 -4.328 0.468 1.00 54.38 196 GLY A O 1
ATOM 1426 N N . ILE A 1 197 ? 12.452 -6.015 1.940 1.00 56.78 197 ILE A N 1
ATOM 1427 C CA . ILE A 1 197 ? 11.105 -6.593 1.884 1.00 56.78 197 ILE A CA 1
ATOM 1428 C C . ILE A 1 197 ? 10.615 -6.597 3.331 1.00 56.78 197 ILE A C 1
ATOM 1430 O O . ILE A 1 197 ? 11.256 -7.211 4.179 1.00 56.78 197 ILE A O 1
ATOM 1434 N N . SER A 1 198 ? 9.510 -5.911 3.622 1.00 61.62 198 SER A N 1
ATOM 1435 C CA . SER A 1 198 ? 8.876 -5.955 4.943 1.00 61.62 198 SER A CA 1
ATOM 1436 C C . SER A 1 198 ? 7.468 -6.519 4.823 1.00 61.62 198 SER A C 1
ATOM 1438 O O . SER A 1 198 ? 6.648 -5.989 4.072 1.00 61.62 198 SER A O 1
ATOM 1440 N N . THR A 1 199 ? 7.201 -7.580 5.582 1.00 59.84 199 THR A N 1
ATOM 1441 C CA . THR A 1 199 ? 5.854 -8.078 5.864 1.00 59.84 199 THR A CA 1
ATOM 1442 C C . THR A 1 199 ? 5.578 -7.906 7.354 1.00 59.84 199 THR A C 1
ATOM 1444 O O . THR A 1 199 ? 6.339 -8.422 8.174 1.00 59.84 199 THR A O 1
ATOM 1447 N N . GLY A 1 200 ? 4.548 -7.138 7.717 1.00 52.00 200 GLY A N 1
ATOM 1448 C CA . GLY A 1 200 ? 4.220 -6.872 9.123 1.00 52.00 200 GLY A CA 1
ATOM 1449 C C . GLY A 1 200 ? 3.617 -8.078 9.851 1.00 52.00 200 GLY A C 1
ATOM 1450 O O . GLY A 1 200 ? 2.949 -8.915 9.244 1.00 52.00 200 GLY A O 1
ATOM 1451 N N . SER A 1 201 ? 3.845 -8.146 11.166 1.00 44.00 201 SER A N 1
ATOM 1452 C CA . SER A 1 201 ? 3.127 -9.026 12.095 1.00 44.00 201 SER A CA 1
ATOM 1453 C C . SER A 1 201 ? 2.834 -8.283 13.401 1.00 44.00 201 SER A C 1
ATOM 1455 O O . SER A 1 201 ? 3.769 -7.827 14.062 1.00 44.00 201 SER A O 1
ATOM 1457 N N . ILE A 1 202 ? 1.565 -8.213 13.810 1.00 40.38 202 ILE A N 1
ATOM 1458 C CA . ILE A 1 202 ? 1.159 -7.808 15.164 1.00 40.38 202 ILE A CA 1
ATOM 1459 C C . ILE A 1 202 ? 1.016 -9.074 16.015 1.00 40.38 202 ILE A C 1
ATOM 1461 O O . ILE A 1 202 ? 0.134 -9.889 15.768 1.00 40.38 202 ILE A O 1
ATOM 1465 N N . GLY A 1 203 ? 1.890 -9.226 17.013 1.00 38.12 203 GLY A N 1
ATOM 1466 C CA . GLY A 1 203 ? 1.621 -9.968 18.251 1.00 38.12 203 GLY A CA 1
ATOM 1467 C C . GLY A 1 203 ? 0.877 -11.307 18.159 1.00 38.12 203 GLY A C 1
ATOM 1468 O O . GLY A 1 203 ? -0.125 -11.477 18.839 1.00 38.12 203 GLY A O 1
ATOM 1469 N N . ALA A 1 204 ? 1.381 -12.279 17.400 1.00 28.36 204 ALA A N 1
ATOM 1470 C CA . ALA A 1 204 ? 1.195 -13.709 17.663 1.00 28.36 204 ALA A CA 1
ATOM 1471 C C . ALA A 1 204 ? 2.277 -14.481 16.902 1.00 28.36 204 ALA A C 1
ATOM 1473 O O . ALA A 1 204 ? 2.577 -14.143 15.760 1.00 28.36 204 ALA A O 1
ATOM 1474 N N . LYS A 1 205 ? 2.883 -15.489 17.548 1.00 33.88 205 LYS A N 1
ATOM 1475 C CA . LYS A 1 205 ? 3.933 -16.362 16.994 1.00 33.88 205 LYS A CA 1
ATOM 1476 C C . LYS A 1 205 ? 3.580 -16.823 15.572 1.00 33.88 205 LYS A C 1
ATOM 1478 O O . LYS A 1 205 ? 2.885 -17.815 15.396 1.00 33.88 205 LYS A O 1
ATOM 1483 N N . SER A 1 206 ? 4.115 -16.144 14.569 1.00 31.92 206 SER A N 1
ATOM 1484 C CA . SER A 1 206 ? 4.157 -16.624 13.196 1.00 31.92 206 SER A CA 1
ATOM 1485 C C . SER A 1 206 ? 5.608 -16.553 12.756 1.00 31.92 206 SER A C 1
ATOM 1487 O O . SER A 1 206 ? 6.269 -15.533 12.959 1.00 31.92 206 SER A O 1
ATOM 1489 N N . ARG A 1 207 ? 6.135 -17.673 12.247 1.00 31.14 207 ARG A N 1
ATOM 1490 C CA . ARG A 1 207 ? 7.494 -17.770 11.701 1.00 31.14 207 ARG A CA 1
ATOM 1491 C C . ARG A 1 207 ? 7.583 -16.860 10.476 1.00 31.14 207 ARG A C 1
ATOM 1493 O O . ARG A 1 207 ? 7.360 -17.298 9.354 1.00 31.14 207 ARG A O 1
ATOM 1500 N N . SER A 1 208 ? 7.887 -15.592 10.718 1.00 33.94 208 SER A N 1
ATOM 1501 C CA . SER A 1 208 ? 8.211 -14.613 9.693 1.00 33.94 208 SER A CA 1
ATOM 1502 C C . SER A 1 208 ? 9.679 -14.785 9.320 1.00 33.94 208 SER A C 1
ATOM 1504 O O . SER A 1 208 ? 10.560 -14.773 10.183 1.00 33.94 208 SER A O 1
ATOM 1506 N N . THR A 1 209 ? 9.954 -14.981 8.034 1.00 32.81 209 THR A N 1
ATOM 1507 C CA . THR A 1 209 ? 11.289 -14.786 7.472 1.00 32.81 209 THR A CA 1
ATOM 1508 C C . THR A 1 209 ? 11.669 -13.324 7.676 1.00 32.81 209 THR A C 1
ATOM 1510 O O . THR A 1 209 ? 11.289 -12.457 6.892 1.00 32.81 209 THR A O 1
ATOM 1513 N N . HIS A 1 210 ? 12.392 -13.042 8.758 1.00 31.61 210 HIS A N 1
ATOM 1514 C CA . HIS A 1 210 ? 12.988 -11.737 8.999 1.00 31.61 210 HIS A CA 1
ATOM 1515 C C . HIS A 1 210 ? 14.007 -11.439 7.893 1.00 31.61 210 HIS A C 1
ATOM 1517 O O . HIS A 1 210 ? 15.076 -12.043 7.847 1.00 31.61 210 HIS A O 1
ATOM 1523 N N . ILE A 1 211 ? 13.686 -10.493 7.011 1.00 35.91 211 ILE A N 1
ATOM 1524 C CA . ILE A 1 211 ? 14.652 -9.844 6.121 1.00 35.91 211 ILE A CA 1
ATOM 1525 C C . ILE A 1 211 ? 14.623 -8.347 6.460 1.00 35.91 211 ILE A C 1
ATOM 1527 O O . ILE A 1 211 ? 13.560 -7.749 6.598 1.00 35.91 211 ILE A O 1
ATOM 1531 N N . ALA A 1 212 ? 15.806 -7.783 6.708 1.00 31.67 212 ALA A N 1
ATOM 1532 C CA . ALA A 1 212 ? 16.038 -6.514 7.398 1.00 31.67 212 ALA A CA 1
ATOM 1533 C C . ALA A 1 212 ? 15.275 -5.283 6.844 1.00 31.67 212 ALA A C 1
ATOM 1535 O O . ALA A 1 212 ? 15.114 -5.096 5.636 1.00 31.67 212 ALA A O 1
ATOM 1536 N N . SER A 1 213 ? 14.867 -4.409 7.774 1.00 40.59 213 SER A N 1
ATOM 1537 C CA . SER A 1 213 ? 13.910 -3.300 7.644 1.00 40.59 213 SER A CA 1
ATOM 1538 C C . SER A 1 213 ? 14.547 -1.917 7.408 1.00 40.59 213 SER A C 1
ATOM 1540 O O . SER A 1 213 ? 14.287 -0.983 8.162 1.00 40.59 213 SER A O 1
ATOM 1542 N N . ASN A 1 214 ? 15.405 -1.757 6.399 1.00 38.22 214 ASN A N 1
ATOM 1543 C CA . ASN A 1 214 ? 16.030 -0.444 6.143 1.00 38.22 214 ASN A CA 1
ATOM 1544 C C . ASN A 1 214 ? 15.348 0.394 5.039 1.00 38.22 214 ASN A C 1
ATOM 1546 O O . ASN A 1 214 ? 15.779 1.514 4.792 1.00 38.22 214 ASN A O 1
ATOM 1550 N N . GLY A 1 215 ? 14.292 -0.105 4.381 1.00 50.38 215 GLY A N 1
ATOM 1551 C CA . GLY A 1 215 ? 13.553 0.632 3.329 1.00 50.38 215 GLY A CA 1
ATOM 1552 C C . GLY A 1 215 ? 12.058 0.843 3.603 1.00 50.38 215 GLY A C 1
ATOM 1553 O O . GLY A 1 215 ? 11.429 1.702 2.986 1.00 50.38 215 GLY A O 1
ATOM 1554 N N . CYS A 1 216 ? 11.514 0.084 4.552 1.00 58.16 216 CYS A N 1
ATOM 1555 C CA . CYS A 1 216 ? 10.190 0.244 5.135 1.00 58.16 216 CYS A CA 1
ATOM 1556 C C . CYS A 1 216 ? 10.365 0.490 6.626 1.00 58.16 216 CYS A C 1
ATOM 1558 O O . CYS A 1 216 ? 9.331 0.741 7.255 1.00 58.16 216 CYS A O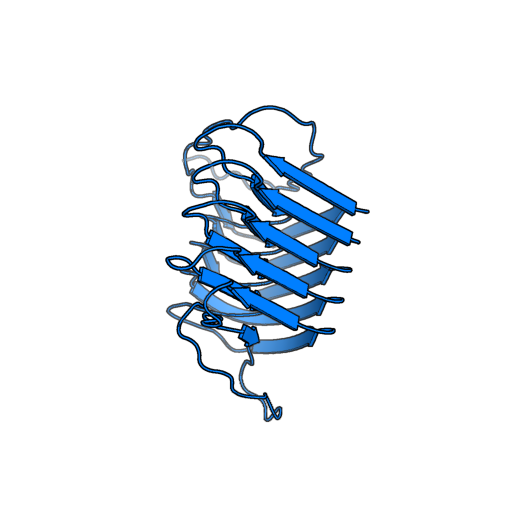 1
#

Mean predicted aligned error: 11.0 Å

Foldseek 3Di:
DDDDPDQDAPDDDDDDDDDDPDDLDEAEAEEEAEAEFAEAEEEFEDDDAPEEFEAATQEAENYEYAEEYEGAFAHEEYETEYAYEQYETEYATLEYELYEAAEAYEYEWEYHEYYWEYNYDNYETEYETNEYYQYAHHYEYEYAYAYEEYAFEYEDDPYETEYEYNHYYYDYDHHYFYHYHYHHYHTDYNNRPHQDDDDDGDDDDDPDPDDDDRRD

Secondary structure (DSSP, 8-state):
--------------------------EEEEEEEEEEEEEEEEEEEE-STT--EEEEES-EESEEEEEEEEEEEEEEEEEEEE-STT--EEEEES-EES-EEEEEEEEEEEE--EEEEE-STT--EEEEES-EEEEEEEEEEEEEEEE--EEEEE-STT--EEEEES-EEEEEE-SEEEEEEE--EEEEETTS----EEE---SS---------S--

Nearest PDB structures (foldseek):
  8x1l-assembly1_A  TM=2.223E-01  e=1.014E+00  Flavobacterium frigoris PS1
  6ria-assembly1_P  TM=2.518E-01  e=5.580E+00  Thermus thermophilus
  5cxl-assembly2_B  TM=2.275E-01  e=8.103E+00  Bordetella pertussis Tohama I

Radius of gyration: 17.42 Å; Cα contacts (8 Å, |Δi|>4): 635; chains: 1; bounding box: 47×44×41 Å

pLDDT: mean 72.18, std 20.76, range [26.08, 93.25]

Solvent-accessible surface area (backbone atoms only — not comparable to full-atom values): 10910 Å² total; per-residue (Å²): 141,80,89,76,92,64,85,67,75,71,79,82,80,88,72,96,71,77,92,73,84,69,75,90,68,70,46,78,42,89,40,69,45,63,41,72,37,80,42,72,64,49,79,40,72,26,75,51,78,68,36,65,9,73,42,77,41,63,58,44,62,40,31,39,37,44,38,40,38,40,38,40,25,39,37,34,41,37,37,22,34,7,66,20,54,47,3,35,5,35,35,34,35,35,24,38,31,53,24,38,42,37,37,41,38,40,39,39,31,39,37,33,41,37,37,23,28,4,64,10,60,78,8,36,5,36,36,34,37,45,23,35,34,71,24,36,36,51,36,44,38,38,38,42,38,40,35,35,38,37,37,20,32,6,58,22,81,89,38,41,3,23,37,28,38,43,30,74,42,54,89,43,77,39,59,56,48,53,48,75,48,69,48,60,76,46,57,34,19,68,65,70,54,49,35,24,56,37,73,46,76,49,90,66,101,63,96,68,84,86,50,66,72,83,56,103